Protein AF-A0A371PE58-F1 (afdb_monomer_lite)

Structure (mmCIF, N/CA/C/O backbone):
data_AF-A0A371PE58-F1
#
_entry.id   AF-A0A371PE58-F1
#
loop_
_atom_site.group_PDB
_atom_site.id
_atom_site.type_symbol
_atom_site.label_atom_id
_atom_site.label_alt_id
_atom_site.label_comp_id
_atom_site.label_asym_id
_atom_site.label_entity_id
_atom_site.label_seq_id
_atom_site.pdbx_PDB_ins_code
_atom_site.Cartn_x
_atom_site.Cartn_y
_atom_site.Cartn_z
_atom_site.occupancy
_atom_site.B_iso_or_equiv
_atom_site.auth_seq_id
_atom_site.auth_comp_id
_atom_site.auth_asym_id
_atom_site.auth_atom_id
_atom_site.pdbx_PDB_model_num
ATOM 1 N N . MET A 1 1 ? -13.969 3.756 1.014 1.00 40.00 1 MET A N 1
ATOM 2 C CA . MET A 1 1 ? -13.320 5.067 0.836 1.00 40.00 1 MET A CA 1
ATOM 3 C C . MET A 1 1 ? -12.354 4.983 -0.336 1.00 40.00 1 MET A C 1
ATOM 5 O O . MET A 1 1 ? -11.327 4.327 -0.205 1.00 40.00 1 MET A O 1
ATOM 9 N N . SER A 1 2 ? -12.727 5.533 -1.494 1.00 37.09 2 SER A N 1
ATOM 10 C CA . SER A 1 2 ? -11.803 5.693 -2.625 1.00 37.09 2 SER A CA 1
ATOM 11 C C . SER A 1 2 ? -11.100 7.024 -2.419 1.00 37.09 2 SER A C 1
ATOM 13 O O . SER A 1 2 ? -11.746 8.062 -2.489 1.00 37.09 2 SER A O 1
ATOM 15 N N . ILE A 1 3 ? -9.826 6.993 -2.042 1.00 51.66 3 ILE A N 1
ATOM 16 C CA . ILE A 1 3 ? -9.023 8.211 -1.957 1.00 51.66 3 ILE A CA 1
ATOM 17 C C . ILE A 1 3 ? -8.404 8.369 -3.339 1.00 51.66 3 ILE A C 1
ATOM 19 O O . ILE A 1 3 ? -7.649 7.488 -3.755 1.00 51.66 3 ILE A O 1
ATOM 23 N N . ASP A 1 4 ? -8.711 9.464 -4.036 1.00 52.88 4 ASP A N 1
ATOM 24 C CA . ASP A 1 4 ? -8.069 9.817 -5.307 1.00 52.88 4 ASP A CA 1
ATOM 25 C C . ASP A 1 4 ? -6.626 10.273 -5.033 1.00 52.88 4 ASP A C 1
ATOM 27 O O . ASP A 1 4 ? -6.238 11.450 -4.951 1.00 52.88 4 ASP A O 1
ATOM 31 N N . LEU A 1 5 ? -5.815 9.257 -4.776 1.00 60.16 5 LEU A N 1
ATOM 32 C CA . LEU A 1 5 ? -4.397 9.317 -4.517 1.00 60.16 5 LEU A CA 1
ATOM 33 C C . LEU A 1 5 ? -3.692 9.363 -5.861 1.00 60.16 5 LEU A C 1
ATOM 35 O O . LEU A 1 5 ? -3.350 8.342 -6.450 1.00 60.16 5 LEU A O 1
ATOM 39 N N . TYR A 1 6 ? -3.503 10.579 -6.361 1.00 60.16 6 TYR A N 1
ATOM 40 C CA . TYR A 1 6 ? -2.804 10.761 -7.615 1.00 60.16 6 TYR A CA 1
ATOM 41 C C . TYR A 1 6 ? -1.364 10.189 -7.548 1.00 60.16 6 TYR A C 1
ATOM 43 O O . TYR A 1 6 ? -0.625 10.502 -6.601 1.00 60.16 6 TYR A O 1
ATOM 51 N N . PRO A 1 7 ? -0.939 9.372 -8.533 1.00 62.09 7 PRO A N 1
ATOM 52 C CA . PRO A 1 7 ? 0.366 8.701 -8.544 1.00 62.09 7 PRO A CA 1
ATOM 53 C C . PRO A 1 7 ? 1.586 9.633 -8.444 1.00 62.09 7 PRO A C 1
ATOM 55 O O . PRO A 1 7 ? 2.645 9.218 -7.963 1.00 62.09 7 PRO A O 1
ATOM 58 N N . GLU A 1 8 ? 1.469 10.894 -8.867 1.00 65.12 8 GLU A N 1
ATOM 59 C CA . GLU A 1 8 ? 2.558 11.877 -8.811 1.00 65.12 8 GLU A CA 1
ATOM 60 C C . GLU A 1 8 ? 3.061 12.140 -7.383 1.00 65.12 8 GLU A C 1
ATOM 62 O O . GLU A 1 8 ? 4.268 12.238 -7.160 1.00 65.12 8 GLU A O 1
ATOM 67 N N . HIS A 1 9 ? 2.176 12.172 -6.380 1.00 74.19 9 HIS A N 1
ATOM 68 C CA . HIS A 1 9 ? 2.590 12.448 -5.001 1.00 74.19 9 HIS A CA 1
ATOM 69 C C . HIS A 1 9 ? 3.385 11.289 -4.389 1.00 74.19 9 HIS A C 1
ATOM 71 O O . HIS A 1 9 ? 4.360 11.507 -3.664 1.00 74.19 9 HIS A O 1
ATOM 77 N N . PHE A 1 10 ? 3.014 10.050 -4.721 1.00 82.25 10 PHE A N 1
ATOM 78 C CA . PHE A 1 10 ? 3.783 8.868 -4.331 1.00 82.25 10 PHE A CA 1
ATOM 79 C C . PHE A 1 10 ? 5.148 8.871 -4.990 1.00 82.25 10 PHE A C 1
ATOM 81 O O . PHE A 1 10 ? 6.140 8.533 -4.347 1.00 82.25 10 PHE A O 1
ATOM 88 N N . THR A 1 11 ? 5.204 9.274 -6.255 1.00 84.75 11 THR A N 1
ATOM 89 C CA . THR A 1 11 ? 6.440 9.260 -7.028 1.00 84.75 11 THR A CA 1
ATOM 90 C C . THR A 1 11 ? 7.485 10.204 -6.437 1.00 84.75 11 THR A C 1
ATOM 92 O O . THR A 1 11 ? 8.632 9.795 -6.252 1.00 84.75 11 THR A O 1
ATOM 95 N N . GLU A 1 12 ? 7.095 11.410 -6.021 1.00 86.94 12 GLU A N 1
ATOM 96 C CA . GLU A 1 12 ? 8.010 12.363 -5.377 1.00 86.94 12 GLU A CA 1
ATOM 97 C C . GLU A 1 12 ? 8.557 11.868 -4.032 1.00 86.94 12 GLU A C 1
ATOM 99 O O . GLU A 1 12 ? 9.737 12.060 -3.729 1.00 86.94 12 GLU A O 1
ATOM 104 N N . ILE A 1 13 ? 7.744 11.177 -3.225 1.00 90.12 13 ILE A N 1
ATOM 105 C CA . ILE A 1 13 ? 8.249 10.513 -2.015 1.00 90.12 13 ILE A CA 1
ATOM 106 C C . ILE A 1 13 ? 9.186 9.375 -2.398 1.00 90.12 13 ILE A C 1
ATOM 108 O O . ILE A 1 13 ? 10.297 9.300 -1.879 1.00 90.12 13 ILE A O 1
ATOM 112 N N . CYS A 1 14 ? 8.781 8.528 -3.343 1.00 91.31 14 CYS A N 1
ATOM 113 C CA . CYS A 1 14 ? 9.553 7.370 -3.768 1.00 91.31 14 CYS A CA 1
ATOM 114 C C . CYS A 1 14 ? 10.944 7.762 -4.288 1.00 91.31 14 CYS A C 1
ATOM 116 O O . CYS A 1 14 ? 11.916 7.082 -3.958 1.00 91.31 14 CYS A O 1
ATOM 118 N N . LYS A 1 15 ? 11.072 8.864 -5.037 1.00 91.12 15 LYS A N 1
ATOM 119 C CA . LYS A 1 15 ? 12.355 9.371 -5.559 1.00 91.12 15 LYS A CA 1
ATOM 120 C C . LYS A 1 15 ? 13.370 9.704 -4.463 1.00 91.12 15 LYS A C 1
ATOM 122 O O . LYS A 1 15 ? 14.566 9.488 -4.653 1.00 91.12 15 LYS A O 1
ATOM 127 N N . LYS A 1 16 ? 12.928 10.149 -3.280 1.00 92.25 16 LYS A N 1
ATOM 128 C CA . LYS A 1 16 ? 13.828 10.466 -2.149 1.00 92.25 16 LYS A CA 1
ATOM 129 C C . LYS A 1 16 ? 14.617 9.249 -1.653 1.00 92.25 16 LYS A C 1
ATOM 131 O O . LYS A 1 16 ? 15.657 9.408 -1.018 1.00 92.25 16 LYS A O 1
ATOM 136 N N . TYR A 1 17 ? 14.143 8.042 -1.963 1.00 91.94 17 TYR A N 1
ATOM 137 C CA . TYR A 1 17 ? 14.705 6.777 -1.492 1.00 91.94 17 TYR A CA 1
ATOM 138 C C . TYR A 1 17 ? 15.544 6.036 -2.542 1.00 91.94 17 TYR A C 1
ATOM 140 O O . TYR A 1 17 ? 15.954 4.898 -2.296 1.00 91.94 17 TYR A O 1
ATOM 148 N N . LEU A 1 18 ? 15.847 6.674 -3.683 1.00 88.31 18 LEU A N 1
ATOM 149 C CA . LEU A 1 18 ? 16.678 6.093 -4.740 1.00 88.31 18 LEU A CA 1
ATOM 150 C C . LEU A 1 18 ? 17.993 5.521 -4.200 1.00 88.31 18 LEU A C 1
ATOM 152 O O . LEU A 1 18 ? 18.714 6.126 -3.402 1.00 88.31 18 LEU A O 1
ATOM 156 N N . GLY A 1 19 ? 18.317 4.310 -4.646 1.00 83.44 19 GLY A N 1
ATOM 157 C CA . GLY A 1 19 ? 19.502 3.607 -4.190 1.00 83.44 19 GLY A CA 1
ATOM 158 C C . GLY A 1 19 ? 19.595 2.191 -4.736 1.00 83.44 19 GLY A C 1
ATOM 159 O O . GLY A 1 19 ? 18.714 1.689 -5.425 1.00 83.44 19 GLY A O 1
ATOM 160 N N . ARG A 1 20 ? 20.695 1.507 -4.418 1.00 82.94 20 ARG A N 1
ATOM 161 C CA . ARG A 1 20 ? 20.955 0.160 -4.939 1.00 82.94 20 ARG A CA 1
ATOM 162 C C . ARG A 1 20 ? 19.872 -0.838 -4.507 1.00 82.94 20 ARG A C 1
ATOM 164 O O . ARG A 1 20 ? 19.756 -1.124 -3.310 1.00 82.94 20 ARG A O 1
ATOM 171 N N . GLY A 1 21 ? 19.205 -1.440 -5.493 1.00 83.38 21 GLY A N 1
ATOM 172 C CA . GLY A 1 21 ? 18.130 -2.422 -5.296 1.00 83.38 21 GLY A CA 1
ATOM 173 C C . GLY A 1 21 ? 16.754 -1.793 -5.064 1.00 83.38 21 GLY A C 1
ATOM 174 O O . GLY A 1 21 ? 15.834 -2.493 -4.664 1.00 83.38 21 GLY A O 1
ATOM 175 N N . TYR A 1 22 ? 16.621 -0.486 -5.284 1.00 92.69 22 TYR A N 1
ATOM 176 C CA . TYR A 1 22 ? 15.365 0.244 -5.214 1.00 92.69 22 TYR A CA 1
ATOM 177 C C . TYR A 1 22 ? 15.197 1.065 -6.492 1.00 92.69 22 TYR A C 1
ATOM 179 O O . TYR A 1 22 ? 16.098 1.813 -6.875 1.00 92.69 22 TYR A O 1
ATOM 187 N N . PHE A 1 23 ? 14.057 0.911 -7.152 1.00 92.00 23 PHE A N 1
ATOM 188 C CA . PHE A 1 23 ? 13.791 1.474 -8.469 1.00 92.00 23 PHE A CA 1
ATOM 189 C C . PHE A 1 23 ? 12.479 2.252 -8.451 1.00 92.00 23 PHE A C 1
ATOM 191 O O . PHE A 1 23 ? 11.538 1.845 -7.776 1.00 92.00 23 PHE A O 1
ATOM 198 N N . VAL A 1 24 ? 12.406 3.346 -9.207 1.00 92.88 24 VAL A N 1
ATOM 199 C CA . VAL A 1 24 ? 11.207 4.189 -9.340 1.00 92.88 24 VAL A CA 1
ATOM 200 C C . VAL A 1 24 ? 10.892 4.323 -10.822 1.00 92.88 24 VAL A C 1
ATOM 202 O O . VAL A 1 24 ? 11.805 4.538 -11.618 1.00 92.88 24 VAL A O 1
ATOM 205 N N . ALA A 1 25 ? 9.624 4.173 -11.195 1.00 86.56 25 ALA A N 1
ATOM 206 C CA . ALA A 1 25 ? 9.191 4.072 -12.586 1.00 86.56 25 ALA A CA 1
ATOM 207 C C . ALA A 1 25 ? 9.524 5.310 -13.428 1.00 86.56 25 ALA A C 1
ATOM 209 O O . ALA A 1 25 ? 9.943 5.162 -14.573 1.00 86.56 25 ALA A O 1
ATOM 210 N N . GLU A 1 26 ? 9.402 6.510 -12.854 1.00 83.88 26 GLU A N 1
ATOM 211 C CA . GLU A 1 26 ? 9.762 7.757 -13.542 1.00 83.88 26 GLU A CA 1
ATOM 212 C C . GLU A 1 26 ? 11.267 7.916 -13.791 1.00 83.88 26 GLU A C 1
ATOM 214 O O . GLU A 1 26 ? 11.648 8.562 -14.762 1.00 83.88 26 GLU A O 1
ATOM 219 N N . GLU A 1 27 ? 12.117 7.328 -12.946 1.00 85.62 27 GLU A N 1
ATOM 220 C CA . GLU A 1 27 ? 13.568 7.361 -13.146 1.00 85.62 27 GLU A CA 1
ATOM 221 C C . GLU A 1 27 ? 13.985 6.251 -14.106 1.00 85.62 27 GLU A C 1
ATOM 223 O O . GLU A 1 27 ? 14.453 6.515 -15.211 1.00 85.62 27 GLU A O 1
ATOM 228 N N . HIS A 1 28 ? 13.803 5.002 -13.669 1.00 87.50 28 HIS A N 1
ATOM 229 C CA . HIS A 1 28 ? 13.966 3.782 -14.448 1.00 87.50 28 HIS A CA 1
ATOM 230 C C . HIS A 1 28 ? 13.713 2.559 -13.545 1.00 87.50 28 HIS A C 1
ATOM 232 O O . HIS A 1 28 ? 14.397 2.381 -12.532 1.00 87.50 28 HIS A O 1
ATOM 238 N N . ILE A 1 29 ? 12.811 1.658 -13.947 1.00 88.69 29 ILE A N 1
ATOM 239 C CA . ILE A 1 29 ? 12.779 0.275 -13.440 1.00 88.69 29 ILE A CA 1
ATOM 240 C C . ILE A 1 29 ? 13.270 -0.635 -14.572 1.00 88.69 29 ILE A C 1
ATOM 242 O O . ILE A 1 29 ? 12.687 -0.588 -15.658 1.00 88.69 29 ILE A O 1
ATOM 246 N N . PRO A 1 30 ? 14.307 -1.470 -14.359 1.00 88.69 30 PRO A N 1
ATOM 247 C CA . PRO A 1 30 ? 14.766 -2.391 -15.390 1.00 88.69 30 PRO A CA 1
ATOM 248 C C . PRO A 1 30 ? 13.618 -3.310 -15.863 1.00 88.69 30 PRO A C 1
ATOM 250 O O . PRO A 1 30 ? 12.950 -3.914 -15.014 1.00 88.69 30 PRO A O 1
ATOM 253 N N . PRO A 1 31 ? 13.369 -3.443 -17.182 1.00 87.00 31 PRO A N 1
ATOM 254 C CA . PRO A 1 31 ? 12.193 -4.152 -17.699 1.00 87.00 31 PRO A CA 1
ATOM 255 C C . PRO A 1 31 ? 12.094 -5.611 -17.247 1.00 87.00 31 PRO A C 1
ATOM 257 O O . PRO A 1 31 ? 11.010 -6.108 -16.959 1.00 87.00 31 PRO A O 1
ATOM 260 N N . ASP A 1 32 ? 13.230 -6.295 -17.128 1.00 84.75 32 ASP A N 1
ATOM 261 C CA . ASP A 1 32 ? 13.308 -7.680 -16.668 1.00 84.75 32 ASP A CA 1
ATOM 262 C C . ASP A 1 32 ? 12.959 -7.831 -15.179 1.00 84.75 32 ASP A C 1
ATOM 264 O O . ASP A 1 32 ? 12.416 -8.855 -14.764 1.00 84.75 32 ASP A O 1
ATOM 268 N N . ARG A 1 33 ? 13.243 -6.812 -14.360 1.00 89.56 33 ARG A N 1
ATOM 269 C CA . ARG A 1 33 ? 12.846 -6.760 -12.944 1.00 89.56 33 ARG A CA 1
ATOM 270 C C . ARG A 1 33 ? 11.363 -6.488 -12.798 1.00 89.56 33 ARG A C 1
ATOM 272 O O . ARG A 1 33 ? 10.713 -7.155 -11.999 1.00 89.56 33 ARG A O 1
ATOM 279 N N . LEU A 1 34 ? 10.849 -5.550 -13.585 1.00 91.06 34 LEU A N 1
ATOM 280 C CA . LEU A 1 34 ? 9.433 -5.219 -13.596 1.00 91.06 34 LEU A CA 1
ATOM 281 C C . LEU A 1 34 ? 8.587 -6.411 -14.066 1.00 91.06 34 LEU A C 1
ATOM 283 O O . LEU A 1 34 ? 7.615 -6.762 -13.404 1.00 91.06 34 LEU A O 1
ATOM 287 N N . GLU A 1 35 ? 8.988 -7.089 -15.146 1.00 89.31 35 GLU A N 1
ATOM 288 C CA . GLU A 1 35 ? 8.288 -8.288 -15.624 1.00 89.31 35 GLU A CA 1
ATOM 289 C C . GLU A 1 35 ? 8.359 -9.423 -14.598 1.00 89.31 35 GLU A C 1
ATOM 291 O O . GLU A 1 35 ? 7.345 -10.054 -14.311 1.00 89.31 35 GLU A O 1
ATOM 296 N N . ASN A 1 36 ? 9.521 -9.651 -13.973 1.00 91.00 36 ASN A N 1
ATOM 297 C CA . ASN A 1 36 ? 9.612 -10.629 -12.890 1.00 91.00 36 ASN A CA 1
ATOM 298 C C . ASN A 1 36 ? 8.678 -10.275 -11.728 1.00 91.00 36 ASN A C 1
ATOM 300 O O . ASN A 1 36 ? 8.035 -11.181 -11.210 1.00 91.00 36 ASN A O 1
ATOM 304 N N . ALA A 1 37 ? 8.554 -8.998 -11.359 1.00 91.19 37 ALA A N 1
ATOM 305 C CA . ALA A 1 37 ? 7.621 -8.572 -10.323 1.00 91.19 37 ALA A CA 1
ATOM 306 C C . ALA A 1 37 ? 6.165 -8.880 -10.712 1.00 91.19 37 ALA A C 1
ATOM 308 O O . ALA A 1 37 ? 5.472 -9.530 -9.936 1.00 91.19 37 ALA A O 1
ATOM 309 N N . TYR A 1 38 ? 5.716 -8.532 -11.924 1.00 90.50 38 TYR A N 1
ATOM 310 C CA . TYR A 1 38 ? 4.362 -8.878 -12.394 1.00 90.50 38 TYR A CA 1
ATOM 311 C C . TYR A 1 38 ? 4.103 -10.389 -12.464 1.00 90.50 38 TYR A C 1
ATOM 313 O O . TYR A 1 38 ? 2.973 -10.832 -12.286 1.00 90.50 38 TYR A O 1
ATOM 321 N N . VAL A 1 39 ? 5.130 -11.192 -12.748 1.00 88.69 39 VAL A N 1
ATOM 322 C CA . VAL A 1 39 ? 5.001 -12.654 -12.826 1.00 88.69 39 VAL A CA 1
ATOM 323 C C . VAL A 1 39 ? 4.994 -13.299 -11.443 1.00 88.69 39 VAL A C 1
ATOM 325 O O . VAL A 1 39 ? 4.338 -14.324 -11.248 1.00 88.69 39 VAL A O 1
ATOM 328 N N . THR A 1 40 ? 5.768 -12.772 -10.492 1.00 89.44 40 THR A N 1
ATOM 329 C CA . THR A 1 40 ? 5.985 -13.448 -9.210 1.00 89.44 40 THR A CA 1
ATOM 330 C C . THR A 1 40 ? 5.209 -12.858 -8.047 1.00 89.44 40 THR A C 1
ATOM 332 O O . THR A 1 40 ? 5.043 -13.579 -7.064 1.00 89.44 40 THR A O 1
ATOM 335 N N . PHE A 1 41 ? 4.765 -11.608 -8.122 1.00 91.06 41 PHE A N 1
ATOM 336 C CA . PHE A 1 41 ? 3.963 -10.935 -7.104 1.00 91.06 41 PHE A CA 1
ATOM 337 C C . PHE A 1 41 ? 2.489 -11.045 -7.514 1.00 91.06 41 PHE A C 1
ATOM 339 O O . PHE A 1 41 ? 2.202 -11.185 -8.705 1.00 91.06 41 PHE A O 1
ATOM 346 N N . PRO A 1 42 ? 1.528 -10.919 -6.584 1.00 89.06 42 PRO A N 1
ATOM 347 C CA . PRO A 1 42 ? 0.112 -10.973 -6.924 1.00 89.06 42 PRO A CA 1
ATOM 348 C C . PRO A 1 42 ? -0.381 -9.627 -7.493 1.00 89.06 42 PRO A C 1
ATOM 350 O O . PRO A 1 42 ? -1.458 -9.176 -7.123 1.00 89.06 42 PRO A O 1
ATOM 353 N N . ILE A 1 43 ? 0.420 -8.965 -8.342 1.00 88.69 43 ILE 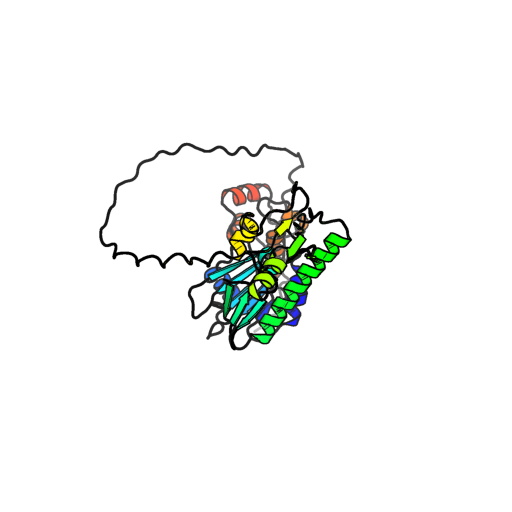A N 1
ATOM 354 C CA . ILE A 1 43 ? 0.126 -7.650 -8.932 1.00 88.69 43 ILE A CA 1
ATOM 355 C C . ILE A 1 43 ? -0.724 -7.858 -10.196 1.00 88.69 43 ILE A C 1
ATOM 357 O O . ILE A 1 43 ? -0.246 -8.482 -11.149 1.00 88.69 43 ILE A O 1
ATOM 361 N N . PRO A 1 44 ? -1.960 -7.338 -10.249 1.00 87.06 44 PRO A N 1
ATOM 362 C CA . PRO A 1 44 ? -2.755 -7.330 -11.472 1.00 87.06 44 PRO A CA 1
ATOM 363 C C . PRO A 1 44 ? -2.052 -6.562 -12.608 1.00 87.06 44 PRO A C 1
ATOM 365 O O . PRO A 1 44 ? -1.330 -5.599 -12.372 1.00 87.06 44 PRO A O 1
ATOM 368 N N . ARG A 1 45 ? -2.238 -6.971 -13.869 1.00 80.56 45 ARG A N 1
ATOM 369 C CA . ARG A 1 45 ? -1.523 -6.369 -15.023 1.00 80.56 45 ARG A CA 1
ATOM 370 C C . ARG A 1 45 ? -1.936 -4.914 -15.314 1.00 80.56 45 ARG A C 1
ATOM 372 O O . ARG A 1 45 ? -1.197 -4.189 -15.987 1.00 80.56 45 ARG A O 1
ATOM 379 N N . ASP A 1 46 ? -3.102 -4.517 -14.819 1.00 79.31 46 ASP A N 1
ATOM 380 C CA . ASP A 1 46 ? -3.693 -3.181 -14.868 1.00 79.31 46 ASP A CA 1
ATOM 381 C C . ASP A 1 46 ? -3.214 -2.253 -13.738 1.00 79.31 46 ASP A C 1
ATOM 383 O O . ASP A 1 46 ? -3.435 -1.049 -13.821 1.00 79.31 46 ASP A O 1
ATOM 387 N N . VAL A 1 47 ? -2.511 -2.783 -12.733 1.00 83.88 47 VAL A N 1
ATOM 388 C CA . VAL A 1 47 ? -1.960 -2.014 -11.608 1.00 83.88 47 VAL A CA 1
ATOM 389 C C . VAL A 1 47 ? -0.595 -1.440 -11.967 1.00 83.88 47 VAL A C 1
ATOM 391 O O . VAL A 1 47 ? 0.293 -2.160 -12.428 1.00 83.88 47 VAL A O 1
ATOM 394 N N . TYR A 1 48 ? -0.403 -0.139 -11.743 1.00 84.94 48 TYR A N 1
ATOM 395 C CA . TYR A 1 48 ? 0.849 0.539 -12.066 1.00 84.94 48 TYR A CA 1
ATOM 396 C C . TYR A 1 48 ? 1.853 0.449 -10.917 1.00 84.94 48 TYR A C 1
ATOM 398 O O . TYR A 1 48 ? 1.600 0.919 -9.811 1.00 84.94 48 TYR A O 1
ATOM 406 N N . VAL A 1 49 ? 3.038 -0.099 -11.191 1.00 92.69 49 VAL A N 1
ATOM 407 C CA . VAL A 1 49 ? 4.150 -0.122 -10.231 1.00 92.69 49 VAL A CA 1
ATOM 408 C C . VAL A 1 49 ? 4.884 1.217 -10.255 1.00 92.69 49 VAL A C 1
ATOM 410 O O . VAL A 1 49 ? 5.595 1.525 -11.206 1.00 92.69 49 VAL A O 1
ATOM 413 N N . ILE A 1 50 ? 4.747 1.986 -9.176 1.00 93.00 50 ILE A N 1
ATOM 414 C CA . ILE A 1 50 ? 5.406 3.281 -8.962 1.00 93.00 50 ILE A CA 1
ATOM 415 C C . ILE A 1 50 ? 6.864 3.071 -8.551 1.00 93.00 50 ILE A C 1
ATOM 417 O O . ILE A 1 50 ? 7.767 3.728 -9.071 1.00 93.00 50 ILE A O 1
ATOM 421 N N . ALA A 1 51 ? 7.104 2.141 -7.625 1.00 94.94 51 ALA A N 1
ATOM 422 C CA . ALA A 1 51 ? 8.442 1.804 -7.161 1.00 94.94 51 ALA A CA 1
ATOM 423 C C . ALA A 1 51 ? 8.571 0.317 -6.816 1.00 94.94 51 ALA A C 1
ATOM 425 O O . ALA A 1 51 ? 7.610 -0.332 -6.405 1.00 94.94 51 ALA A O 1
ATOM 426 N N . LEU A 1 52 ? 9.779 -0.220 -6.972 1.00 95.38 52 LEU A N 1
ATOM 427 C CA . LEU A 1 52 ? 10.106 -1.620 -6.726 1.00 95.38 52 LEU A CA 1
ATOM 428 C C . LEU A 1 52 ? 11.345 -1.725 -5.836 1.00 95.38 52 LEU A C 1
ATOM 430 O O . LEU A 1 52 ? 12.427 -1.257 -6.191 1.00 95.38 52 LEU A O 1
ATOM 434 N N . ILE A 1 53 ? 11.191 -2.398 -4.700 1.00 94.31 53 ILE A N 1
ATOM 435 C CA . ILE A 1 53 ? 12.280 -2.796 -3.812 1.00 94.31 53 ILE A CA 1
ATOM 436 C C . ILE A 1 53 ? 12.635 -4.246 -4.132 1.00 94.31 53 ILE A C 1
ATOM 438 O O . ILE A 1 53 ? 11.879 -5.155 -3.795 1.00 94.31 53 ILE A O 1
ATOM 442 N N . ASP A 1 54 ? 13.781 -4.475 -4.766 1.00 91.50 54 ASP A N 1
ATOM 443 C CA . ASP A 1 54 ? 14.268 -5.818 -5.072 1.00 91.50 54 ASP A CA 1
ATOM 444 C C . ASP A 1 54 ? 15.043 -6.386 -3.878 1.00 91.50 54 ASP A C 1
ATOM 446 O O . ASP A 1 54 ? 16.119 -5.901 -3.516 1.00 91.50 54 ASP A O 1
ATOM 450 N N . THR A 1 55 ? 14.495 -7.436 -3.267 1.00 88.81 55 THR A N 1
ATOM 451 C CA . THR A 1 55 ? 15.107 -8.143 -2.132 1.00 88.81 55 THR A CA 1
ATOM 452 C C . THR A 1 55 ? 15.640 -9.518 -2.517 1.00 88.81 55 THR A C 1
ATOM 454 O O . THR A 1 55 ? 16.076 -10.287 -1.659 1.00 88.81 55 THR A O 1
ATOM 457 N N . SER A 1 56 ? 15.609 -9.861 -3.805 1.00 85.75 56 SER A N 1
ATOM 458 C CA . SER A 1 56 ? 16.094 -11.152 -4.277 1.00 85.75 56 SER A CA 1
ATOM 459 C C . SER A 1 56 ? 17.610 -11.277 -4.124 1.00 85.75 56 SER A C 1
ATOM 461 O O . SER A 1 56 ? 18.370 -10.337 -4.352 1.00 85.75 56 SER A O 1
ATOM 463 N N . PHE A 1 57 ? 18.071 -12.482 -3.775 1.00 77.75 57 PHE A N 1
ATOM 464 C CA . PHE A 1 57 ? 19.491 -12.764 -3.527 1.00 77.75 57 PHE A CA 1
ATOM 465 C C . PHE A 1 57 ? 20.411 -12.379 -4.695 1.00 77.75 57 PHE A C 1
ATOM 467 O O . PHE A 1 57 ? 21.531 -11.928 -4.472 1.00 77.75 57 PHE A O 1
ATOM 474 N N . PHE A 1 58 ? 19.934 -12.540 -5.932 1.00 78.44 58 PHE A N 1
ATOM 475 C CA . PHE A 1 58 ? 20.677 -12.200 -7.149 1.00 78.44 58 PHE A CA 1
ATOM 476 C C . PHE A 1 58 ? 20.263 -10.858 -7.759 1.00 78.44 58 PHE A C 1
ATOM 478 O O . PHE A 1 58 ? 20.728 -10.522 -8.846 1.00 78.44 58 PHE A O 1
ATOM 485 N N . GLY A 1 59 ? 19.377 -10.109 -7.094 1.00 80.81 59 GLY A N 1
ATOM 486 C CA . GLY A 1 59 ? 18.820 -8.869 -7.620 1.00 80.81 59 GLY A CA 1
ATOM 487 C C . GLY A 1 59 ? 18.152 -9.089 -8.971 1.00 80.81 59 GLY A C 1
ATOM 488 O O . GLY A 1 59 ? 18.519 -8.399 -9.915 1.00 80.81 59 GLY A O 1
ATOM 489 N N . ASN A 1 60 ? 17.293 -10.114 -9.076 1.00 83.75 60 ASN A N 1
ATOM 490 C CA . ASN A 1 60 ? 16.495 -10.486 -10.240 1.00 83.75 60 ASN A CA 1
ATOM 491 C C . ASN A 1 60 ? 15.029 -10.011 -10.196 1.00 83.75 60 ASN A C 1
ATOM 493 O O . ASN A 1 60 ? 14.301 -10.236 -11.159 1.00 83.75 60 ASN A O 1
ATOM 497 N N . GLY A 1 61 ? 14.591 -9.351 -9.124 1.00 84.38 61 GLY A N 1
ATOM 498 C CA . GLY A 1 61 ? 13.235 -8.817 -8.977 1.00 84.38 61 GLY A CA 1
ATOM 499 C C . GLY A 1 61 ? 12.155 -9.843 -8.625 1.00 84.38 61 GLY A C 1
ATOM 500 O O . GLY A 1 61 ? 10.985 -9.492 -8.601 1.00 84.38 61 GLY A O 1
ATOM 501 N N . LYS A 1 62 ? 12.497 -11.110 -8.343 1.00 87.94 62 LYS A N 1
ATOM 502 C CA . LYS A 1 62 ? 11.490 -12.161 -8.068 1.00 87.94 62 LYS A CA 1
ATOM 503 C C . LYS A 1 62 ? 10.925 -12.152 -6.645 1.00 87.94 62 LYS A C 1
ATOM 505 O O . LYS A 1 62 ? 9.943 -12.847 -6.380 1.00 87.94 62 LYS A O 1
ATOM 510 N N . SER A 1 63 ? 11.548 -11.412 -5.734 1.00 89.38 63 SER A N 1
ATOM 511 C CA . SER A 1 63 ? 11.096 -11.210 -4.355 1.00 89.38 63 SER A CA 1
ATOM 512 C C . SER A 1 63 ? 11.379 -9.777 -3.943 1.00 89.38 63 SER A C 1
ATOM 514 O O . SER A 1 63 ? 12.397 -9.215 -4.354 1.00 89.38 63 SER A O 1
ATOM 516 N N . GLY A 1 64 ? 10.497 -9.201 -3.137 1.00 92.25 64 GLY A N 1
ATOM 517 C CA . GLY A 1 64 ? 10.564 -7.788 -2.816 1.00 92.25 64 GLY A CA 1
ATOM 518 C C . GLY A 1 64 ? 9.220 -7.186 -2.462 1.00 92.25 64 GLY A C 1
ATOM 519 O O . GLY A 1 64 ? 8.270 -7.899 -2.141 1.00 92.25 64 GLY A O 1
ATOM 520 N N . LEU A 1 65 ? 9.173 -5.862 -2.552 1.00 94.81 65 LEU A N 1
ATOM 521 C CA . LEU A 1 65 ? 8.005 -5.028 -2.292 1.00 94.81 65 LEU A CA 1
ATOM 522 C C . LEU A 1 65 ? 7.786 -4.101 -3.490 1.00 94.81 65 LEU A C 1
ATOM 524 O O . LEU A 1 65 ? 8.716 -3.425 -3.922 1.00 94.81 65 LEU A O 1
ATOM 528 N N . ALA A 1 66 ? 6.569 -4.063 -4.008 1.00 95.56 66 ALA A N 1
ATOM 529 C CA . ALA A 1 66 ? 6.121 -3.152 -5.044 1.00 95.56 66 ALA A CA 1
ATOM 530 C C . ALA A 1 66 ? 5.144 -2.141 -4.435 1.00 95.56 66 ALA A C 1
ATOM 532 O O . ALA A 1 66 ? 4.171 -2.515 -3.779 1.00 95.56 66 ALA A O 1
ATOM 533 N N . ILE A 1 67 ? 5.428 -0.864 -4.662 1.00 94.94 67 ILE A N 1
ATOM 534 C CA . ILE A 1 67 ? 4.553 0.264 -4.351 1.00 94.94 67 ILE A CA 1
ATOM 535 C C . ILE A 1 67 ? 3.796 0.589 -5.629 1.00 94.94 67 ILE A C 1
ATOM 537 O O . ILE A 1 67 ? 4.419 0.786 -6.675 1.00 94.94 67 ILE A O 1
ATOM 541 N N . THR A 1 68 ? 2.470 0.620 -5.554 1.00 92.38 68 THR A N 1
ATOM 542 C CA . THR A 1 68 ? 1.603 0.747 -6.729 1.00 92.38 68 THR A CA 1
ATOM 543 C C . THR A 1 68 ? 0.574 1.857 -6.563 1.00 92.38 68 THR A C 1
ATOM 545 O O . THR A 1 68 ? 0.471 2.464 -5.504 1.00 92.38 68 THR A O 1
ATOM 548 N N . ASP A 1 69 ? -0.197 2.140 -7.601 1.00 85.69 69 ASP A N 1
ATOM 549 C CA . ASP A 1 69 ? -1.302 3.097 -7.538 1.00 85.69 69 ASP A CA 1
ATOM 550 C C . ASP A 1 69 ? -2.435 2.676 -6.584 1.00 85.69 69 ASP A C 1
ATOM 552 O O . ASP A 1 69 ? -3.052 3.545 -5.974 1.00 85.69 69 ASP A O 1
ATOM 556 N N . ASN A 1 70 ? -2.669 1.377 -6.363 1.00 85.62 70 ASN A N 1
ATOM 557 C CA . ASN A 1 70 ? -3.778 0.904 -5.518 1.00 85.62 70 ASN A CA 1
ATOM 558 C C . ASN A 1 70 ? -3.376 0.259 -4.177 1.00 85.62 70 ASN A C 1
ATOM 560 O O . ASN A 1 70 ? -4.243 -0.017 -3.338 1.00 85.62 70 ASN A O 1
ATOM 564 N N . GLY A 1 71 ? -2.082 0.062 -3.934 1.00 89.94 71 GLY A N 1
ATOM 565 C CA . GLY A 1 71 ? -1.600 -0.480 -2.671 1.00 89.94 71 GLY A CA 1
ATOM 566 C C . GLY A 1 71 ? -0.149 -0.937 -2.696 1.00 89.94 71 GLY A C 1
ATOM 567 O O . GLY A 1 71 ? 0.660 -0.545 -3.543 1.00 89.94 71 GLY A O 1
ATOM 568 N N . LEU A 1 72 ? 0.175 -1.813 -1.751 1.00 93.50 72 LEU A N 1
ATOM 569 C CA . LEU A 1 72 ? 1.460 -2.494 -1.675 1.00 93.50 72 LEU A CA 1
ATOM 570 C C . LEU A 1 72 ? 1.282 -3.967 -2.017 1.00 93.50 72 LEU A C 1
ATOM 572 O O . LEU A 1 72 ? 0.398 -4.627 -1.474 1.00 93.50 72 LEU A O 1
ATOM 576 N N . TYR A 1 73 ? 2.178 -4.495 -2.844 1.00 94.38 73 TYR A N 1
ATOM 577 C CA . TYR A 1 73 ? 2.253 -5.918 -3.170 1.00 94.38 73 TYR A CA 1
ATOM 578 C C . TYR A 1 73 ? 3.632 -6.438 -2.828 1.00 94.38 73 TYR A C 1
ATOM 580 O O . TYR A 1 73 ? 4.631 -5.773 -3.093 1.00 94.38 73 TYR A O 1
ATOM 588 N N . TRP A 1 74 ? 3.729 -7.641 -2.283 1.00 94.50 74 TRP A N 1
ATOM 589 C CA . TRP A 1 74 ? 5.032 -8.211 -1.970 1.00 94.50 74 TRP A CA 1
ATOM 590 C C . TRP A 1 74 ? 5.081 -9.712 -2.163 1.00 94.50 74 TRP A C 1
ATOM 592 O O . TRP A 1 74 ? 4.071 -10.417 -2.221 1.00 94.50 74 TRP A O 1
ATOM 602 N N . ARG A 1 75 ? 6.320 -10.185 -2.237 1.00 92.00 75 ARG A N 1
ATOM 603 C CA . ARG A 1 75 ? 6.668 -11.595 -2.209 1.00 92.00 75 ARG A CA 1
ATOM 604 C C . ARG A 1 75 ? 7.937 -11.792 -1.405 1.00 92.00 75 ARG A C 1
ATOM 606 O O . ARG A 1 75 ? 8.996 -11.276 -1.768 1.00 92.00 75 ARG A O 1
ATOM 613 N N . ASN A 1 76 ? 7.852 -12.619 -0.373 1.00 87.94 76 ASN A N 1
ATOM 614 C CA . ASN A 1 76 ? 9.007 -12.980 0.438 1.00 87.94 76 ASN A CA 1
ATOM 615 C C . ASN A 1 76 ? 9.836 -14.079 -0.255 1.00 87.94 76 ASN A C 1
ATOM 617 O O . ASN A 1 76 ? 9.309 -14.943 -0.951 1.00 87.94 76 ASN A O 1
ATOM 621 N N . SER A 1 77 ? 11.166 -14.058 -0.104 1.00 80.31 77 SER A N 1
ATOM 622 C CA . SER A 1 77 ? 12.028 -15.098 -0.702 1.00 80.31 77 SER A CA 1
ATOM 623 C C . SER A 1 77 ? 11.965 -16.421 0.071 1.00 80.31 77 SER A C 1
ATOM 625 O O . SER A 1 77 ? 12.121 -17.486 -0.518 1.00 80.31 77 SER A O 1
ATOM 627 N N . LEU A 1 78 ? 11.772 -16.344 1.394 1.00 67.50 78 LEU A N 1
ATOM 628 C CA . LEU A 1 78 ? 11.815 -17.484 2.323 1.00 67.50 78 LEU A CA 1
ATOM 629 C C . LEU A 1 78 ? 10.428 -18.050 2.658 1.00 67.50 78 LEU A C 1
ATOM 631 O O . LEU A 1 78 ? 10.326 -19.128 3.235 1.00 67.50 78 LEU A O 1
ATOM 635 N N . GLN A 1 79 ? 9.369 -17.337 2.286 1.00 66.88 79 GLN A N 1
ATOM 636 C CA . GLN A 1 79 ? 7.976 -17.730 2.480 1.00 66.88 79 GLN A CA 1
ATOM 637 C C . GLN A 1 79 ? 7.275 -17.649 1.127 1.00 66.88 79 GLN A C 1
ATOM 639 O O . GLN A 1 79 ? 7.590 -16.776 0.323 1.00 66.88 79 GLN A O 1
ATOM 644 N N . ARG A 1 80 ? 6.335 -18.557 0.845 1.00 57.94 80 ARG A N 1
ATOM 645 C CA . ARG A 1 80 ? 5.535 -18.475 -0.393 1.00 57.94 80 ARG A CA 1
ATOM 646 C C . ARG A 1 80 ? 4.405 -17.452 -0.300 1.00 57.94 80 ARG A C 1
ATOM 648 O O . ARG A 1 80 ? 3.694 -17.273 -1.288 1.00 57.94 80 ARG A O 1
ATOM 655 N N . ASP A 1 81 ? 4.281 -16.799 0.848 1.00 65.62 81 ASP A N 1
ATOM 656 C CA . ASP A 1 81 ? 3.249 -15.820 1.125 1.00 65.62 81 ASP A CA 1
ATOM 657 C C . ASP A 1 81 ? 3.475 -14.603 0.226 1.00 65.62 81 ASP A C 1
ATOM 659 O O . ASP A 1 81 ? 4.474 -13.879 0.293 1.00 65.62 81 ASP A O 1
ATOM 663 N N . GLN A 1 82 ? 2.553 -14.487 -0.716 1.00 70.06 82 GLN A N 1
ATOM 664 C CA . GLN A 1 82 ? 2.349 -13.358 -1.594 1.00 70.06 82 GLN A CA 1
ATOM 665 C C . GLN A 1 82 ? 1.138 -12.633 -1.048 1.00 70.06 82 GLN A C 1
ATOM 667 O O . GLN A 1 82 ? 0.115 -13.268 -0.789 1.00 70.06 82 GLN A O 1
ATOM 672 N N . ALA A 1 83 ? 1.249 -11.330 -0.863 1.00 82.12 83 ALA A N 1
ATOM 673 C CA . ALA A 1 83 ? 0.166 -10.582 -0.263 1.00 82.12 83 ALA A CA 1
ATOM 674 C C . ALA A 1 83 ? 0.080 -9.172 -0.834 1.00 82.12 83 ALA A C 1
ATOM 676 O O . ALA A 1 83 ? 0.986 -8.676 -1.512 1.00 82.12 83 ALA A O 1
ATOM 677 N N . HIS A 1 84 ? -1.090 -8.596 -0.607 1.00 90.56 84 HIS A N 1
ATOM 678 C CA . HIS A 1 84 ? -1.498 -7.288 -1.063 1.00 90.56 84 HIS A CA 1
ATOM 679 C C . HIS A 1 84 ? -2.196 -6.586 0.096 1.00 90.56 84 HIS A C 1
ATOM 681 O O . HIS A 1 84 ? -3.030 -7.186 0.775 1.00 90.56 84 HIS A O 1
ATOM 687 N N . ILE A 1 85 ? -1.885 -5.310 0.291 1.00 84.56 85 ILE A N 1
ATOM 688 C CA . ILE A 1 85 ? -2.636 -4.430 1.179 1.00 84.56 85 ILE A CA 1
ATOM 689 C C . ILE A 1 85 ? -2.990 -3.163 0.409 1.00 84.56 85 ILE A C 1
ATOM 691 O O . ILE A 1 85 ? -2.115 -2.472 -0.113 1.00 84.56 85 ILE A O 1
ATOM 695 N N . SER A 1 86 ? -4.288 -2.873 0.330 1.00 86.06 86 SER A N 1
ATOM 696 C CA . SER A 1 86 ? -4.773 -1.643 -0.291 1.00 86.06 86 SER A CA 1
ATOM 697 C C . SER A 1 86 ? -4.377 -0.426 0.540 1.00 86.06 86 SER A C 1
ATOM 699 O O . SER A 1 86 ? -4.195 -0.534 1.755 1.00 86.06 86 SER A O 1
ATOM 701 N N . TRP A 1 87 ? -4.315 0.753 -0.083 1.00 85.12 87 TRP A N 1
ATOM 702 C CA . TRP A 1 87 ? -3.958 1.985 0.631 1.00 85.12 87 TRP A CA 1
ATOM 703 C C . TRP A 1 87 ? -4.847 2.283 1.844 1.00 85.12 87 TRP A C 1
ATOM 705 O O . TRP A 1 87 ? -4.328 2.666 2.889 1.00 85.12 87 TRP A O 1
ATOM 715 N N . GLY A 1 88 ? -6.155 2.020 1.754 1.00 78.44 88 GLY A N 1
ATOM 716 C CA . GLY A 1 88 ? -7.075 2.198 2.883 1.00 78.44 88 GLY A CA 1
ATOM 717 C C . GLY A 1 88 ? -6.751 1.285 4.071 1.00 78.44 88 GLY A C 1
ATOM 718 O O . GLY A 1 88 ? -6.641 1.749 5.204 1.00 78.44 88 GLY A O 1
ATOM 719 N N . ASN A 1 89 ? -6.513 -0.008 3.826 1.00 77.31 89 ASN A N 1
ATOM 720 C CA . ASN A 1 89 ? -6.097 -0.921 4.895 1.00 77.31 89 ASN A CA 1
ATOM 721 C C . ASN A 1 89 ? -4.701 -0.574 5.420 1.00 77.31 89 ASN A C 1
ATOM 723 O O . ASN A 1 89 ? -4.453 -0.668 6.619 1.00 77.31 89 ASN A O 1
ATOM 727 N N . PHE A 1 90 ? -3.793 -0.139 4.551 1.00 87.38 90 PHE A N 1
ATOM 728 C CA . PHE A 1 90 ? -2.454 0.286 4.938 1.00 87.38 90 PHE A CA 1
ATOM 729 C C . PHE A 1 90 ? -2.479 1.474 5.909 1.00 87.38 90 PHE A C 1
ATOM 731 O O . PHE A 1 90 ? -1.731 1.476 6.882 1.00 87.38 90 PHE A O 1
ATOM 738 N N . THR A 1 91 ? -3.366 2.452 5.711 1.00 84.88 91 THR A N 1
ATOM 739 C CA . THR A 1 91 ? -3.515 3.587 6.638 1.00 84.88 91 THR A CA 1
ATOM 740 C C . THR A 1 91 ? -4.145 3.222 7.978 1.00 84.88 91 THR A C 1
ATOM 742 O O . THR A 1 91 ? -3.803 3.835 8.983 1.00 84.88 91 THR A O 1
ATOM 745 N N . LEU A 1 92 ? -5.026 2.218 8.014 1.00 79.94 92 LEU A N 1
ATOM 746 C CA . LEU A 1 92 ? -5.673 1.766 9.253 1.00 79.94 92 LEU A CA 1
ATOM 747 C C . LEU A 1 92 ? -4.746 0.919 10.134 1.00 79.94 92 LEU A C 1
ATOM 749 O O . LEU A 1 92 ? -4.978 0.774 11.332 1.00 79.94 92 LEU A O 1
ATOM 753 N N . ASN A 1 93 ? -3.702 0.335 9.548 1.00 81.62 93 ASN A N 1
ATOM 754 C CA . ASN A 1 93 ? -2.815 -0.586 10.240 1.00 81.62 93 ASN A CA 1
ATOM 755 C C . ASN A 1 93 ? -1.513 0.093 10.675 1.00 81.62 93 ASN A C 1
ATOM 757 O O . ASN A 1 93 ? -0.834 0.772 9.904 1.00 81.62 93 ASN A O 1
ATOM 761 N N . LYS A 1 94 ? -1.105 -0.159 11.923 1.00 88.56 94 LYS A N 1
ATOM 762 C CA . LYS A 1 94 ? 0.183 0.311 12.436 1.00 88.56 94 LYS A CA 1
ATOM 763 C C . LYS A 1 94 ? 1.332 -0.448 11.771 1.00 88.56 94 LYS A C 1
ATOM 765 O O . LYS A 1 94 ? 1.335 -1.679 11.739 1.00 88.56 94 LYS A O 1
ATOM 770 N N . ILE A 1 95 ? 2.331 0.297 11.306 1.00 91.69 95 ILE A N 1
ATOM 771 C CA . ILE A 1 95 ? 3.577 -0.251 10.766 1.00 91.69 95 ILE A CA 1
ATOM 772 C C . ILE A 1 95 ? 4.586 -0.388 11.910 1.00 91.69 95 ILE A C 1
ATOM 774 O O . ILE A 1 95 ? 4.783 0.534 12.704 1.00 91.69 95 ILE A O 1
ATOM 778 N N . SER A 1 96 ? 5.243 -1.538 12.003 1.00 88.12 96 SER A N 1
ATOM 779 C CA . SER A 1 96 ? 6.314 -1.801 12.965 1.00 88.12 96 SER A CA 1
ATOM 780 C C . SER A 1 96 ? 7.448 -2.600 12.322 1.00 88.12 96 SER A C 1
ATOM 782 O O . SER A 1 96 ? 7.282 -3.199 11.261 1.00 88.12 96 SER A O 1
ATOM 784 N N . GLN A 1 97 ? 8.625 -2.580 12.942 1.00 87.12 97 GLN A N 1
ATOM 785 C CA . GLN A 1 97 ? 9.746 -3.434 12.554 1.00 87.12 97 GLN A CA 1
ATOM 786 C C . GLN A 1 97 ? 9.879 -4.571 13.562 1.00 87.12 97 GLN A C 1
ATOM 788 O O . GLN A 1 97 ? 9.768 -4.347 14.767 1.00 87.12 97 GLN A O 1
ATOM 793 N N . THR A 1 98 ? 10.162 -5.777 13.076 1.00 79.81 98 THR A N 1
ATOM 794 C CA . THR A 1 98 ? 10.509 -6.919 13.923 1.00 79.81 98 THR A CA 1
ATOM 795 C C . THR A 1 98 ? 11.832 -7.535 13.476 1.00 79.81 98 THR A C 1
ATOM 797 O O . THR A 1 98 ? 12.048 -7.855 12.302 1.00 79.81 98 THR A O 1
ATOM 800 N N . GLY A 1 99 ? 12.759 -7.675 14.425 1.00 76.06 99 GLY A N 1
ATOM 801 C CA . GLY A 1 99 ? 14.125 -8.111 14.145 1.00 76.06 99 GLY A CA 1
ATOM 802 C C . GLY A 1 99 ? 14.864 -7.181 13.174 1.00 76.06 99 GLY A C 1
ATOM 803 O O . GLY A 1 99 ? 14.595 -5.988 13.099 1.00 76.06 99 GLY A O 1
ATOM 804 N N . MET A 1 100 ? 15.822 -7.736 12.429 1.00 75.56 100 MET A N 1
ATOM 805 C CA . MET A 1 100 ? 16.700 -6.954 11.543 1.00 75.56 100 MET A CA 1
ATOM 806 C C . MET A 1 100 ? 16.224 -6.884 10.085 1.00 75.56 100 MET A C 1
ATOM 808 O O . MET A 1 100 ? 16.854 -6.208 9.268 1.00 75.56 100 MET A O 1
ATOM 812 N N . HIS A 1 101 ? 15.177 -7.627 9.711 1.00 80.06 101 HIS A N 1
ATOM 813 C CA . HIS A 1 101 ? 14.847 -7.861 8.297 1.00 80.06 101 HIS A CA 1
ATOM 814 C C . HIS A 1 101 ? 13.353 -7.836 7.967 1.00 80.06 101 HIS A C 1
ATOM 816 O O . HIS A 1 101 ? 13.014 -8.044 6.805 1.00 80.06 101 HIS A O 1
ATOM 822 N N . MET A 1 102 ? 12.457 -7.619 8.933 1.00 85.50 102 MET A N 1
ATOM 823 C CA . MET A 1 102 ? 11.023 -7.772 8.702 1.00 85.50 102 MET A CA 1
ATOM 824 C C . MET A 1 102 ? 10.231 -6.534 9.113 1.00 85.50 102 MET A C 1
ATOM 826 O O . MET A 1 102 ? 10.383 -6.010 10.215 1.00 85.50 102 MET A O 1
ATOM 830 N N . ILE A 1 103 ? 9.374 -6.082 8.203 1.00 90.56 103 ILE A N 1
ATOM 831 C CA . ILE A 1 103 ? 8.380 -5.034 8.432 1.00 90.56 103 ILE A CA 1
ATOM 832 C C . ILE A 1 103 ? 7.031 -5.722 8.631 1.00 90.56 103 ILE A C 1
ATOM 834 O O . ILE A 1 103 ? 6.693 -6.642 7.885 1.00 90.56 103 ILE A O 1
ATOM 838 N N . VAL A 1 104 ? 6.279 -5.284 9.637 1.00 89.00 104 VAL A N 1
ATOM 839 C CA . VAL A 1 104 ? 4.954 -5.806 9.978 1.00 89.00 104 VAL A CA 1
ATOM 840 C C . VAL A 1 104 ? 3.930 -4.684 9.856 1.00 89.00 104 VAL A C 1
ATOM 842 O O . VAL A 1 104 ? 4.140 -3.601 10.406 1.00 89.00 104 VAL A O 1
ATOM 845 N N . ILE A 1 105 ? 2.834 -4.937 9.141 1.00 87.44 105 ILE A N 1
ATOM 846 C CA . ILE A 1 105 ? 1.712 -4.002 8.986 1.00 87.44 105 ILE A CA 1
ATOM 847 C C . ILE A 1 105 ? 0.449 -4.668 9.548 1.00 87.44 105 ILE A C 1
ATOM 849 O O . ILE A 1 105 ? -0.102 -5.592 8.948 1.00 87.44 105 ILE A O 1
ATOM 853 N N . GLY A 1 106 ? -0.021 -4.214 10.709 1.00 81.25 106 GLY A N 1
ATOM 854 C CA . GLY A 1 106 ? -1.138 -4.870 11.398 1.00 81.25 106 GLY A CA 1
ATOM 855 C C . GLY A 1 106 ? -0.755 -6.250 11.943 1.00 81.25 106 GLY A C 1
ATOM 856 O O . GLY A 1 106 ? 0.365 -6.433 12.413 1.00 81.25 106 GLY A O 1
ATOM 857 N N . GLN A 1 107 ? -1.685 -7.210 11.911 1.00 70.75 107 GLN A N 1
ATOM 858 C CA . GLN A 1 107 ? -1.489 -8.544 12.507 1.00 70.75 107 GLN A CA 1
ATOM 859 C C . GLN A 1 107 ? -0.953 -9.592 11.519 1.00 70.75 107 GLN A C 1
ATOM 861 O O . GLN A 1 107 ? -0.182 -10.464 11.921 1.00 70.75 107 GLN A O 1
ATOM 866 N N . ASP A 1 108 ? -1.293 -9.479 10.231 1.00 75.38 108 ASP A N 1
ATOM 867 C CA . ASP A 1 108 ? -1.114 -10.586 9.278 1.00 75.38 108 ASP A CA 1
ATOM 868 C C . ASP A 1 108 ? -0.216 -10.255 8.077 1.00 75.38 108 ASP A C 1
ATOM 870 O O . ASP A 1 108 ? 0.027 -11.108 7.223 1.00 75.38 108 ASP A O 1
ATOM 874 N N . ASN A 1 109 ? 0.322 -9.034 7.997 1.00 84.88 109 ASN A N 1
ATOM 875 C CA . ASN A 1 109 ? 1.141 -8.620 6.859 1.00 84.88 109 ASN A CA 1
ATOM 876 C C . ASN A 1 109 ? 2.616 -8.528 7.239 1.00 84.88 109 ASN A C 1
ATOM 878 O O . ASN A 1 109 ? 3.033 -7.609 7.946 1.00 84.88 109 ASN A O 1
ATOM 882 N N . TYR A 1 110 ? 3.406 -9.461 6.711 1.00 87.75 110 TYR A N 1
ATOM 883 C CA . TYR A 1 110 ? 4.837 -9.585 6.975 1.00 87.75 110 TYR A CA 1
ATOM 884 C C . TYR A 1 110 ? 5.641 -9.412 5.689 1.00 87.75 110 TYR A C 1
ATOM 886 O O . TYR A 1 110 ? 5.505 -10.197 4.747 1.00 87.75 110 TYR A O 1
ATOM 894 N N . ILE A 1 111 ? 6.517 -8.411 5.660 1.00 89.81 111 ILE A N 1
ATOM 895 C CA . ILE A 1 111 ? 7.333 -8.070 4.493 1.00 89.81 111 ILE A CA 1
ATOM 896 C C . ILE A 1 111 ? 8.807 -8.250 4.849 1.00 89.81 111 ILE A C 1
ATOM 898 O O . ILE A 1 111 ? 9.349 -7.555 5.712 1.00 89.81 111 ILE A O 1
ATOM 902 N N . HIS A 1 112 ? 9.475 -9.175 4.165 1.00 87.19 112 HIS A N 1
ATOM 903 C CA . HIS A 1 112 ? 10.895 -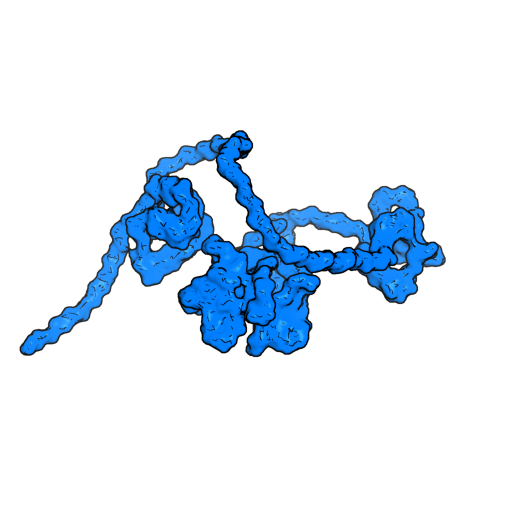9.443 4.356 1.00 87.19 112 HIS A CA 1
ATOM 904 C C . HIS A 1 112 ? 11.751 -8.523 3.472 1.00 87.19 112 HIS A C 1
ATOM 906 O O . HIS A 1 112 ? 11.762 -8.641 2.244 1.00 87.19 112 HIS A O 1
ATOM 912 N N . VAL A 1 113 ? 12.506 -7.623 4.107 1.00 86.38 113 VAL A N 1
ATOM 913 C CA . VAL A 1 113 ? 13.331 -6.589 3.465 1.00 86.38 113 VAL A CA 1
ATOM 914 C C . VAL A 1 113 ? 14.763 -6.599 4.034 1.00 86.38 113 VAL A C 1
ATOM 916 O O . VAL A 1 113 ? 15.175 -5.693 4.769 1.00 86.38 113 VAL A O 1
ATOM 919 N N . PRO A 1 114 ? 15.562 -7.638 3.728 1.00 79.19 114 PRO A N 1
ATOM 920 C CA . PRO A 1 114 ? 16.914 -7.781 4.252 1.00 79.19 114 PRO A CA 1
ATOM 921 C C . PRO A 1 114 ? 17.834 -6.670 3.733 1.00 79.19 114 PRO A C 1
ATOM 923 O O . PRO A 1 114 ? 17.738 -6.239 2.584 1.00 79.19 114 PRO A O 1
ATOM 926 N N . ASN A 1 115 ? 18.765 -6.214 4.578 1.00 76.62 115 ASN A N 1
ATOM 927 C CA . ASN A 1 115 ? 19.787 -5.198 4.261 1.00 76.62 115 ASN A CA 1
ATOM 928 C C . ASN A 1 115 ? 19.254 -3.809 3.844 1.00 76.62 115 ASN A C 1
ATOM 930 O O . ASN A 1 115 ? 20.028 -2.967 3.370 1.00 76.62 115 ASN A O 1
ATOM 934 N N . ARG A 1 116 ? 17.941 -3.578 3.964 1.00 78.50 116 ARG A N 1
ATOM 935 C CA . ARG A 1 116 ? 17.253 -2.352 3.525 1.00 78.50 116 ARG A CA 1
ATOM 936 C C . ARG A 1 116 ? 16.091 -1.943 4.442 1.00 78.50 116 ARG A C 1
ATOM 938 O O . ARG A 1 116 ? 15.360 -1.022 4.088 1.00 78.50 116 ARG A O 1
ATOM 945 N N . ILE A 1 117 ? 15.937 -2.591 5.602 1.00 85.75 117 ILE A N 1
ATOM 946 C CA . ILE A 1 117 ? 14.777 -2.417 6.488 1.00 85.75 117 ILE A CA 1
ATOM 947 C C . ILE A 1 117 ? 14.552 -0.959 6.896 1.00 85.75 117 ILE A C 1
ATOM 949 O O . ILE A 1 117 ? 13.436 -0.480 6.771 1.00 85.75 117 ILE A O 1
ATOM 953 N N . GLU A 1 118 ? 15.597 -0.233 7.299 1.00 86.44 118 GLU A N 1
ATOM 954 C CA . GLU A 1 118 ? 15.469 1.148 7.786 1.00 86.44 118 GLU A CA 1
ATOM 955 C C . GLU A 1 118 ? 14.913 2.080 6.707 1.00 86.44 118 GLU A C 1
ATOM 957 O O . GLU A 1 11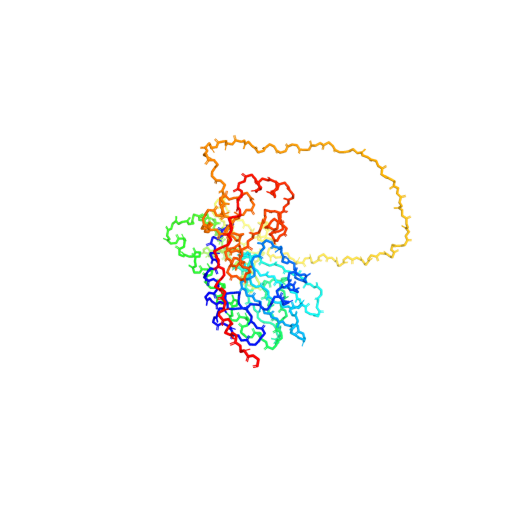8 ? 13.940 2.793 6.936 1.00 86.44 118 GLU A O 1
ATOM 962 N N . ARG A 1 119 ? 15.486 2.022 5.497 1.00 90.50 119 ARG A N 1
ATOM 963 C CA . ARG A 1 119 ? 15.027 2.835 4.363 1.00 90.50 119 ARG A CA 1
ATOM 964 C C . ARG A 1 119 ? 13.626 2.453 3.909 1.00 90.50 119 ARG A C 1
ATOM 966 O O . ARG A 1 119 ? 12.827 3.341 3.652 1.00 90.50 119 ARG A O 1
ATOM 973 N N . ALA A 1 120 ? 13.335 1.157 3.804 1.00 91.31 120 ALA A N 1
ATOM 974 C CA . ALA A 1 120 ? 12.014 0.696 3.392 1.00 91.31 120 ALA A CA 1
ATOM 975 C C . ALA A 1 120 ? 10.944 1.053 4.430 1.00 91.31 120 ALA A C 1
ATOM 977 O O . ALA A 1 120 ? 9.859 1.486 4.066 1.00 91.31 120 ALA A O 1
ATOM 978 N N . PHE A 1 121 ? 11.256 0.931 5.719 1.00 92.19 121 PHE A N 1
ATOM 979 C CA . PHE A 1 121 ? 10.345 1.315 6.787 1.00 92.19 121 PHE A CA 1
ATOM 980 C C . PHE A 1 121 ? 10.084 2.819 6.798 1.00 92.19 121 PHE A C 1
ATOM 982 O O . PHE A 1 121 ? 8.925 3.216 6.842 1.00 92.19 121 PHE A O 1
ATOM 989 N N . GLN A 1 122 ? 11.128 3.645 6.685 1.00 93.69 122 GLN A N 1
ATOM 990 C CA . GLN A 1 122 ? 10.958 5.096 6.628 1.00 93.69 122 GLN A CA 1
ATOM 991 C C . GLN A 1 122 ? 10.157 5.523 5.388 1.00 93.69 122 GLN A C 1
ATOM 993 O O . GLN A 1 122 ? 9.249 6.338 5.503 1.00 93.69 122 GLN A O 1
ATOM 998 N N . LEU A 1 123 ? 10.411 4.912 4.225 1.00 94.38 123 LEU A N 1
ATOM 999 C CA . LEU A 1 123 ? 9.615 5.130 3.013 1.00 94.38 123 LEU A CA 1
ATOM 1000 C C . LEU A 1 123 ? 8.130 4.821 3.243 1.00 94.38 123 LEU A C 1
ATOM 1002 O O . LEU A 1 123 ? 7.270 5.612 2.867 1.00 94.38 123 LEU A O 1
ATOM 1006 N N . LEU A 1 124 ? 7.818 3.686 3.871 1.00 94.69 124 LEU A N 1
ATOM 1007 C CA . LEU A 1 124 ? 6.437 3.305 4.159 1.00 94.69 124 LEU A CA 1
ATOM 1008 C C . LEU A 1 124 ? 5.772 4.249 5.169 1.00 94.69 124 LEU A C 1
ATOM 1010 O O . LEU A 1 124 ? 4.601 4.578 4.999 1.00 94.69 124 LEU A O 1
ATOM 1014 N N . GLN A 1 125 ? 6.507 4.724 6.176 1.00 93.69 125 GLN A N 1
ATOM 1015 C CA . GLN A 1 125 ? 6.009 5.743 7.103 1.00 93.69 125 GLN A CA 1
ATOM 1016 C C . GLN A 1 125 ? 5.723 7.067 6.390 1.00 93.69 125 GLN A C 1
ATOM 1018 O O . GLN A 1 125 ? 4.666 7.655 6.598 1.00 93.69 125 GLN A O 1
ATOM 1023 N N . ASP A 1 126 ? 6.622 7.520 5.518 1.00 94.12 126 ASP A N 1
ATOM 1024 C CA . ASP A 1 126 ? 6.434 8.747 4.743 1.00 94.12 126 ASP A CA 1
ATOM 1025 C C . ASP A 1 126 ? 5.221 8.643 3.810 1.00 94.12 126 ASP A C 1
ATOM 1027 O O . ASP A 1 126 ? 4.436 9.585 3.712 1.00 94.12 126 ASP A O 1
ATOM 1031 N N . ILE A 1 127 ? 5.028 7.484 3.172 1.00 92.69 127 ILE A N 1
ATOM 1032 C CA . ILE A 1 127 ? 3.839 7.200 2.364 1.00 92.69 127 ILE A CA 1
ATOM 1033 C C . ILE A 1 127 ? 2.573 7.231 3.231 1.00 92.69 127 ILE A C 1
ATOM 1035 O O . ILE A 1 127 ? 1.599 7.884 2.862 1.00 92.69 127 ILE A O 1
ATOM 1039 N N . GLN A 1 128 ? 2.574 6.566 4.391 1.00 91.69 128 GLN A N 1
ATOM 1040 C CA . GLN A 1 128 ? 1.420 6.553 5.294 1.00 91.69 128 GLN A CA 1
ATOM 1041 C C . GLN A 1 128 ? 1.059 7.974 5.752 1.00 91.69 128 GLN A C 1
ATOM 1043 O O . GLN A 1 128 ? -0.106 8.365 5.697 1.00 91.69 128 GLN A O 1
ATOM 1048 N N . ASN A 1 129 ? 2.062 8.773 6.122 1.00 91.44 129 ASN A N 1
ATOM 1049 C CA . ASN A 1 129 ? 1.890 10.164 6.533 1.00 91.44 129 ASN A CA 1
ATOM 1050 C C . ASN A 1 129 ? 1.332 11.043 5.409 1.00 91.44 129 ASN A C 1
ATOM 1052 O O . ASN A 1 129 ? 0.456 11.864 5.667 1.00 91.44 129 ASN A O 1
ATOM 1056 N N . LEU A 1 130 ? 1.797 10.862 4.168 1.00 89.69 130 LEU A N 1
ATOM 1057 C CA . LEU A 1 130 ? 1.273 11.589 3.010 1.00 89.69 130 LEU A CA 1
ATOM 1058 C C . LEU A 1 130 ? -0.217 11.313 2.806 1.00 89.69 130 LEU A C 1
ATOM 1060 O O . LEU A 1 130 ? -0.992 12.246 2.600 1.00 89.69 130 LEU A O 1
ATOM 1064 N N . ILE A 1 131 ? -0.616 10.040 2.872 1.00 86.12 131 ILE A N 1
ATOM 1065 C CA . ILE A 1 131 ? -2.016 9.656 2.690 1.00 86.12 131 ILE A CA 1
ATOM 1066 C C . ILE A 1 131 ? -2.869 10.273 3.804 1.00 86.12 131 ILE A C 1
ATOM 1068 O O . ILE A 1 131 ? -3.878 10.905 3.509 1.00 86.12 131 ILE A O 1
ATOM 1072 N N . LEU A 1 132 ? -2.442 10.164 5.066 1.00 85.00 132 LEU A N 1
ATOM 1073 C CA . LEU A 1 132 ? -3.155 10.749 6.208 1.00 85.00 132 LEU A CA 1
ATOM 1074 C C . LEU A 1 132 ? -3.254 12.277 6.118 1.00 85.00 132 LEU A C 1
ATOM 1076 O O . LEU A 1 132 ? -4.307 12.846 6.399 1.00 85.00 132 LEU A O 1
ATOM 1080 N N . GLN A 1 133 ? -2.182 12.949 5.693 1.00 86.19 133 GLN A N 1
ATOM 1081 C CA . GLN A 1 133 ? -2.193 14.394 5.484 1.00 86.19 133 GLN A CA 1
ATOM 1082 C C . GLN A 1 133 ? -3.179 14.785 4.383 1.00 86.19 133 GLN A C 1
ATOM 1084 O O . GLN A 1 133 ? -3.891 15.774 4.536 1.00 86.19 133 GLN A O 1
ATOM 1089 N N . LYS A 1 134 ? -3.244 14.014 3.293 1.00 82.69 134 LYS A N 1
ATOM 1090 C CA . LYS A 1 134 ? -4.191 14.274 2.211 1.00 82.69 134 LYS A CA 1
ATOM 1091 C C . LYS A 1 134 ? -5.638 14.039 2.643 1.00 82.69 134 LYS A C 1
ATOM 1093 O O . LYS A 1 134 ? -6.459 14.914 2.415 1.00 82.69 134 LYS A O 1
ATOM 1098 N N . ILE A 1 135 ? -5.920 12.943 3.352 1.00 77.62 135 ILE A N 1
ATOM 1099 C CA . ILE A 1 135 ? -7.245 12.695 3.949 1.00 77.62 135 ILE A CA 1
ATOM 1100 C C . ILE A 1 135 ? -7.665 13.884 4.818 1.00 77.62 135 ILE A C 1
ATOM 1102 O O . ILE A 1 135 ? -8.785 14.369 4.700 1.00 77.62 135 ILE A O 1
ATOM 1106 N N . LYS A 1 136 ? -6.753 14.386 5.660 1.00 82.06 136 LYS A N 1
ATOM 1107 C CA . LYS A 1 136 ? -7.023 15.548 6.508 1.00 82.06 136 LYS A CA 1
ATOM 1108 C C . LYS A 1 136 ? -7.301 16.816 5.694 1.00 82.06 136 LYS A C 1
ATOM 1110 O O . LYS A 1 136 ? -8.223 17.545 6.026 1.00 82.06 136 LYS A O 1
ATOM 1115 N N . LEU A 1 137 ? -6.523 17.083 4.646 1.00 81.62 137 LEU A N 1
ATOM 1116 C CA . LEU A 1 137 ? -6.735 18.247 3.779 1.00 81.62 137 LEU A CA 1
ATOM 1117 C C . LEU A 1 137 ? -8.078 18.178 3.044 1.00 81.62 137 LEU A C 1
ATOM 1119 O O . LEU A 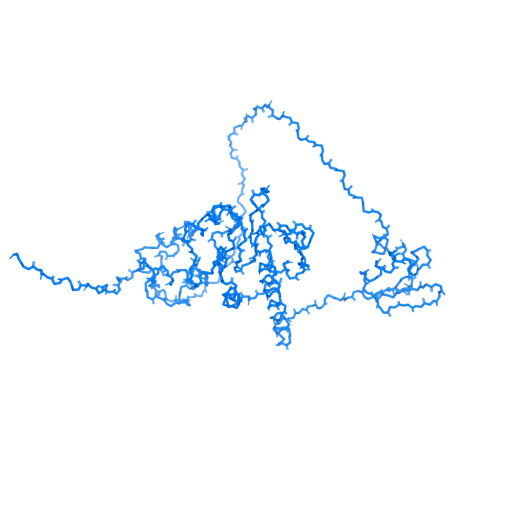1 137 ? -8.779 19.182 2.983 1.00 81.62 137 LEU A O 1
ATOM 1123 N N . ASP A 1 138 ? -8.439 17.008 2.517 1.00 76.44 138 ASP A N 1
ATOM 1124 C CA . ASP A 1 138 ? -9.709 16.801 1.817 1.00 76.44 138 ASP A CA 1
ATOM 1125 C C . ASP A 1 138 ? -10.905 16.910 2.792 1.00 76.44 138 ASP A C 1
ATOM 1127 O O . ASP A 1 138 ? -11.961 17.426 2.420 1.00 76.44 138 ASP A O 1
ATOM 1131 N N . TYR A 1 139 ? -10.726 16.503 4.056 1.00 70.31 139 TYR A N 1
ATOM 1132 C CA . TYR A 1 139 ? -11.688 16.719 5.145 1.00 70.31 139 TYR A CA 1
ATOM 1133 C C . TYR A 1 139 ? -11.831 18.204 5.512 1.00 70.31 139 TYR A C 1
ATOM 1135 O O . TYR A 1 139 ? -12.935 18.741 5.490 1.00 70.31 139 TYR A O 1
ATOM 1143 N N . ASP A 1 140 ? -10.720 18.898 5.780 1.00 76.75 140 ASP A N 1
ATOM 1144 C CA . ASP A 1 140 ? -10.713 20.327 6.127 1.00 76.75 140 ASP A CA 1
ATOM 1145 C C . ASP A 1 140 ? -11.288 21.194 4.983 1.00 76.75 140 ASP A C 1
ATOM 1147 O O . ASP A 1 140 ? -11.853 22.262 5.222 1.00 76.75 140 ASP A O 1
ATOM 1151 N N . ALA A 1 141 ? -11.164 20.732 3.733 1.00 76.88 141 ALA A N 1
ATOM 1152 C CA . ALA A 1 141 ? -11.735 21.365 2.546 1.00 76.88 141 ALA A CA 1
ATOM 1153 C C . ALA A 1 141 ? -13.224 21.036 2.308 1.00 76.88 141 ALA A C 1
ATOM 1155 O O . ALA A 1 141 ? -13.810 21.568 1.364 1.00 76.88 141 ALA A O 1
ATOM 1156 N N . GLY A 1 142 ? -13.835 20.170 3.125 1.00 69.81 142 GLY A N 1
ATOM 1157 C CA . GLY A 1 142 ? -15.228 19.736 2.978 1.00 69.81 142 GLY A CA 1
ATOM 1158 C C . GLY A 1 142 ? -15.491 18.869 1.741 1.00 69.81 142 GLY A C 1
ATOM 1159 O O . GLY A 1 142 ? -16.628 18.781 1.289 1.00 69.81 142 GLY A O 1
ATOM 1160 N N . VAL A 1 143 ? -14.448 18.267 1.157 1.00 68.88 143 VAL A N 1
ATOM 1161 C CA . VAL A 1 143 ? -14.538 17.388 -0.025 1.00 68.88 143 VAL A CA 1
ATOM 1162 C C . VAL A 1 143 ? -14.913 15.961 0.380 1.00 68.88 143 VAL A C 1
ATOM 1164 O O . VAL A 1 143 ? -15.588 15.259 -0.371 1.00 68.88 143 VAL A O 1
ATOM 1167 N N . LEU A 1 144 ? -14.491 15.532 1.571 1.00 57.38 144 LEU A N 1
ATOM 1168 C CA . LEU A 1 144 ? -14.869 14.253 2.163 1.00 57.38 144 LEU A CA 1
ATOM 1169 C C . LEU A 1 144 ? -15.859 14.486 3.308 1.00 57.38 144 LEU A C 1
ATOM 1171 O O . LEU A 1 144 ? -15.462 14.896 4.396 1.00 57.38 144 LEU A O 1
ATOM 1175 N N . GLU A 1 145 ? -17.134 14.173 3.077 1.00 47.59 145 GLU A N 1
ATOM 1176 C CA . GLU A 1 145 ? -18.083 13.918 4.163 1.00 47.59 145 GLU A CA 1
ATOM 1177 C C . GLU A 1 145 ? -17.803 12.512 4.706 1.00 47.59 145 GLU A C 1
ATOM 1179 O O . GLU A 1 145 ? -18.111 11.500 4.073 1.00 47.59 145 GLU A O 1
ATOM 1184 N N . TYR A 1 146 ? -17.156 12.440 5.868 1.00 49.22 146 TYR A N 1
ATOM 1185 C CA . TYR A 1 146 ? -17.290 11.267 6.721 1.00 49.22 146 TYR A CA 1
ATOM 1186 C C . TYR A 1 146 ? -18.577 11.464 7.518 1.00 49.22 146 TYR A C 1
ATOM 1188 O O . TYR A 1 146 ? -18.689 12.452 8.245 1.00 49.22 146 TYR A O 1
ATOM 1196 N N . ASP A 1 147 ? -19.500 10.505 7.441 1.00 45.34 147 ASP A N 1
ATOM 1197 C CA . ASP A 1 147 ? -20.290 10.177 8.624 1.00 45.34 147 ASP A CA 1
ATOM 1198 C C . ASP A 1 147 ? -19.250 9.779 9.672 1.00 45.34 147 ASP A C 1
ATOM 1200 O O . ASP A 1 147 ? -18.694 8.678 9.617 1.00 45.34 147 ASP A O 1
ATOM 1204 N N . GLU A 1 148 ? -18.868 10.730 10.527 1.00 46.28 148 GLU A N 1
ATOM 1205 C CA . GLU A 1 148 ? -18.086 10.458 11.725 1.00 46.28 148 GLU A CA 1
ATOM 1206 C C . GLU A 1 148 ? -18.762 9.235 12.353 1.00 46.28 148 GLU A C 1
ATOM 1208 O O . GLU A 1 148 ? -19.966 9.311 12.622 1.00 46.28 148 GLU A O 1
ATOM 1213 N N . PRO A 1 149 ? -18.096 8.062 12.444 1.00 43.88 149 PRO A N 1
ATOM 1214 C CA . PRO A 1 149 ? -18.742 6.929 13.078 1.00 43.88 149 PRO A CA 1
ATOM 1215 C C . PRO A 1 149 ? -19.083 7.443 14.462 1.00 43.88 149 PRO A C 1
ATOM 1217 O O . PRO A 1 149 ? -18.149 7.831 15.160 1.00 43.88 149 PRO A O 1
ATOM 1220 N N . GLU A 1 150 ? -20.379 7.552 14.788 1.00 45.56 150 GLU A N 1
ATOM 1221 C CA . GLU A 1 150 ? -20.834 8.002 16.101 1.00 45.56 150 GLU A CA 1
ATOM 1222 C C . GLU A 1 150 ? -19.997 7.220 17.102 1.00 45.56 150 GLU A C 1
ATOM 1224 O O . GLU A 1 150 ? -20.160 6.005 17.244 1.00 45.56 150 GLU A O 1
ATOM 1229 N N . SER A 1 151 ? -18.983 7.873 17.675 1.00 57.44 151 SER A N 1
ATOM 1230 C CA . SER A 1 151 ? -18.055 7.192 18.550 1.00 57.44 151 SER A CA 1
ATOM 1231 C C . SER A 1 151 ? -18.921 6.831 19.729 1.00 57.44 151 SER A C 1
ATOM 1233 O O . SER A 1 151 ? -19.422 7.722 20.415 1.00 57.44 151 SER A O 1
ATOM 1235 N N . GLU A 1 152 ? -19.220 5.543 19.879 1.00 70.31 152 GLU A N 1
ATOM 1236 C CA . GLU A 1 152 ? -20.099 5.100 20.942 1.00 70.31 152 GLU A CA 1
ATOM 1237 C C . GLU A 1 152 ? -19.379 5.362 22.261 1.00 70.31 152 GLU A C 1
ATOM 1239 O O . GLU A 1 152 ? -18.521 4.602 22.710 1.00 70.31 152 GLU A O 1
ATOM 1244 N N . GLU A 1 153 ? -19.683 6.519 22.831 1.00 84.38 153 GLU A N 1
ATOM 1245 C CA . GLU A 1 153 ? -19.098 7.018 24.053 1.00 84.38 153 GLU A CA 1
ATOM 1246 C C . GLU A 1 153 ? -19.770 6.324 25.231 1.00 84.38 153 GLU A C 1
ATOM 1248 O O . GLU A 1 153 ? -20.963 6.491 25.509 1.00 84.38 153 GLU A O 1
ATOM 1253 N N . TRP A 1 154 ? -18.982 5.522 25.932 1.00 87.69 154 TRP A N 1
ATOM 1254 C CA . TRP A 1 154 ? -19.427 4.753 27.075 1.00 87.69 154 TRP A CA 1
ATOM 1255 C C . TRP A 1 154 ? -19.005 5.429 28.374 1.00 87.69 154 TRP A C 1
ATOM 1257 O O . TRP A 1 154 ? -17.837 5.739 28.608 1.00 87.69 154 TRP A O 1
ATOM 1267 N N . MET A 1 155 ? -19.962 5.598 29.272 1.00 88.44 155 MET A N 1
ATOM 1268 C CA . MET A 1 155 ? -19.721 5.946 30.661 1.00 88.44 155 MET A CA 1
ATOM 1269 C C . MET A 1 155 ? -19.595 4.663 31.484 1.00 88.44 155 MET A C 1
ATOM 1271 O O . MET A 1 155 ? -20.366 3.721 31.297 1.00 88.44 155 MET A O 1
ATOM 1275 N N . VAL A 1 156 ? -18.659 4.630 32.433 1.00 87.81 156 VAL A N 1
ATOM 1276 C CA . VAL A 1 156 ? -18.446 3.500 33.347 1.00 87.81 156 VAL A CA 1
ATOM 1277 C C . VAL A 1 156 ? -18.588 3.966 34.790 1.00 87.81 156 VAL A C 1
ATOM 1279 O O . VAL A 1 156 ? -17.950 4.928 35.207 1.00 87.81 156 VAL A O 1
ATOM 1282 N N . ALA A 1 157 ? -19.386 3.259 35.585 1.00 85.81 157 ALA A N 1
ATOM 1283 C CA . ALA A 1 157 ? -19.523 3.487 37.014 1.00 85.81 157 ALA A CA 1
ATOM 1284 C C . ALA A 1 157 ? -18.852 2.367 37.819 1.00 85.81 157 ALA A C 1
ATOM 1286 O O . ALA A 1 157 ? -19.181 1.190 37.660 1.00 85.81 157 ALA A O 1
ATOM 1287 N N . VAL A 1 158 ? -17.942 2.735 38.724 1.00 84.62 158 VAL A N 1
ATOM 1288 C CA . VAL A 1 158 ? -17.250 1.819 39.642 1.00 84.62 158 VAL A CA 1
ATOM 1289 C C . VAL A 1 158 ? -17.371 2.368 41.058 1.00 84.62 158 VAL A C 1
ATOM 1291 O O . VAL A 1 158 ? -17.066 3.531 41.305 1.00 84.62 158 VAL A O 1
ATOM 1294 N N . ALA A 1 159 ? -17.839 1.543 41.998 1.00 77.62 159 ALA A N 1
ATOM 1295 C CA . ALA A 1 159 ? -18.015 1.932 43.404 1.00 77.62 159 ALA A CA 1
ATOM 1296 C C . ALA A 1 159 ? -18.825 3.239 43.606 1.00 77.62 159 ALA A C 1
ATOM 1298 O O . ALA A 1 159 ? -18.563 4.012 44.526 1.00 77.62 159 ALA A O 1
ATOM 1299 N N . GLY A 1 160 ? -19.806 3.498 42.734 1.00 75.56 160 GLY A N 1
ATOM 1300 C CA . GLY A 1 160 ? -20.652 4.696 42.788 1.00 75.56 160 GLY A CA 1
ATOM 1301 C C . GLY A 1 160 ? -20.008 5.977 42.241 1.00 75.56 160 GLY A C 1
ATOM 1302 O O . GLY A 1 160 ? -20.626 7.033 42.327 1.00 75.56 160 GLY A O 1
ATOM 1303 N N . GLN A 1 161 ? -18.798 5.906 41.682 1.00 75.12 161 GLN A N 1
ATOM 1304 C CA . GLN A 1 161 ? -18.165 6.997 40.936 1.00 75.12 161 GLN A CA 1
ATOM 1305 C C . GLN A 1 161 ? -18.275 6.728 39.435 1.00 75.12 161 GLN A C 1
ATOM 1307 O O . GLN A 1 161 ? -18.125 5.584 39.010 1.00 75.12 161 GLN A O 1
ATOM 1312 N N . GLN A 1 162 ? -18.551 7.768 38.650 1.00 86.94 162 GLN A N 1
ATOM 1313 C CA . GLN A 1 162 ? -18.690 7.690 37.194 1.00 86.94 162 GLN A CA 1
ATOM 1314 C C . GLN A 1 162 ? -17.428 8.217 36.508 1.00 86.94 162 GLN A C 1
ATOM 1316 O O . GLN A 1 162 ? -16.854 9.218 36.934 1.00 86.94 162 GLN A O 1
ATOM 1321 N N . TYR A 1 163 ? -17.026 7.544 35.437 1.00 80.38 163 TYR A N 1
ATOM 1322 C CA . TYR A 1 163 ? -15.837 7.820 34.642 1.00 80.38 163 TYR A CA 1
ATOM 1323 C C . TYR A 1 163 ? -16.194 7.724 33.154 1.00 80.38 163 TYR A C 1
ATOM 1325 O O . TYR A 1 163 ? -17.044 6.917 32.777 1.00 80.38 163 TYR A O 1
ATOM 1333 N N . GLY A 1 164 ? -15.551 8.533 32.318 1.00 80.88 164 GLY A N 1
ATOM 1334 C CA . GLY A 1 164 ? -15.816 8.615 30.880 1.00 80.88 164 GLY A CA 1
ATOM 1335 C C . GLY A 1 164 ? -16.141 10.046 30.430 1.00 80.88 164 GLY A C 1
ATOM 1336 O O . GLY A 1 164 ? -15.968 10.976 31.227 1.00 80.88 164 GLY A O 1
ATOM 1337 N N . PRO A 1 165 ? -16.605 10.231 29.183 1.00 81.94 165 PRO A N 1
ATOM 1338 C CA . PRO A 1 165 ? -16.883 9.184 28.195 1.00 81.94 165 PRO A CA 1
ATOM 1339 C C . PRO A 1 165 ? -15.612 8.477 27.714 1.00 81.94 165 PRO A C 1
ATOM 1341 O O . PRO A 1 165 ? -14.552 9.088 27.585 1.00 81.94 165 PRO A O 1
ATOM 1344 N N . PHE A 1 166 ? -15.706 7.172 27.488 1.00 78.94 166 PHE A N 1
ATOM 1345 C CA . PHE A 1 166 ? -14.621 6.342 26.983 1.00 78.94 166 PHE A CA 1
ATOM 1346 C C . PHE A 1 166 ? -15.059 5.590 25.734 1.00 78.94 166 PHE A C 1
ATOM 1348 O O . PHE A 1 166 ? -16.178 5.089 25.658 1.00 78.94 166 PHE A O 1
ATOM 1355 N N . GLU A 1 167 ? -14.137 5.427 24.793 1.00 81.12 167 GLU A N 1
ATOM 1356 C CA . GLU A 1 167 ? -14.292 4.443 23.727 1.00 81.12 167 GLU A CA 1
ATOM 1357 C C . GLU A 1 167 ? -14.121 3.018 24.269 1.00 81.12 167 GLU A C 1
ATOM 1359 O O . GLU A 1 167 ? -13.393 2.775 25.241 1.00 81.12 167 GLU A O 1
ATOM 1364 N N . ILE A 1 168 ? -14.721 2.046 23.581 1.00 83.12 168 ILE A N 1
ATOM 1365 C CA . ILE A 1 168 ? -14.662 0.627 23.958 1.00 83.12 168 ILE A CA 1
ATOM 1366 C C . ILE A 1 168 ? -13.222 0.096 24.105 1.00 83.12 168 ILE A C 1
ATOM 1368 O O . ILE A 1 168 ? -12.943 -0.706 24.998 1.00 83.12 168 ILE A O 1
ATOM 1372 N N . ASN A 1 169 ? -12.284 0.602 23.297 1.00 76.75 169 ASN A N 1
ATOM 1373 C CA . ASN A 1 169 ? -10.866 0.230 23.351 1.00 76.75 169 ASN A CA 1
ATOM 1374 C C . ASN A 1 169 ? -10.202 0.667 24.666 1.00 76.75 169 ASN A C 1
ATOM 1376 O O . ASN A 1 169 ? -9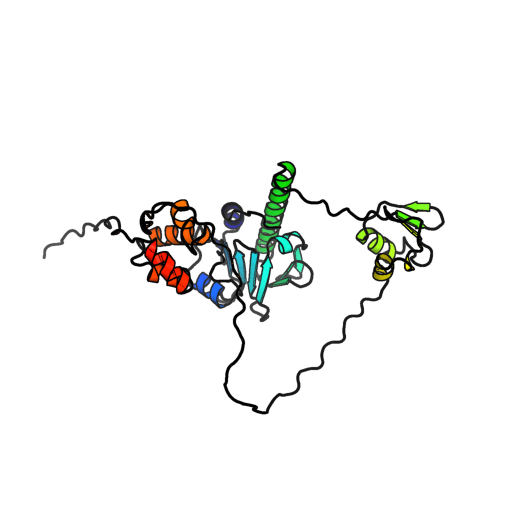.445 -0.093 25.270 1.00 76.75 169 ASN A O 1
ATOM 1380 N N . ILE A 1 170 ? -10.525 1.872 25.145 1.00 78.81 170 ILE A N 1
ATOM 1381 C CA . ILE A 1 170 ? -10.021 2.395 26.420 1.00 78.81 170 ILE A CA 1
ATOM 1382 C C . ILE A 1 170 ? -10.613 1.592 27.581 1.00 78.81 170 ILE A C 1
ATOM 1384 O O . ILE A 1 170 ? -9.903 1.236 28.519 1.00 78.81 170 ILE A O 1
ATOM 1388 N N . ILE A 1 171 ? -11.896 1.227 27.501 1.00 83.56 171 ILE A N 1
ATOM 1389 C CA . ILE A 1 171 ? -12.536 0.368 28.505 1.00 83.56 171 ILE A CA 1
ATOM 1390 C C . ILE A 1 171 ? -11.847 -1.002 28.576 1.00 83.56 171 ILE A C 1
ATOM 1392 O O . ILE A 1 171 ? -11.585 -1.492 29.677 1.00 83.56 171 ILE A O 1
ATOM 1396 N N . GLN A 1 172 ? -11.499 -1.600 27.432 1.00 83.50 172 GLN A N 1
ATOM 1397 C CA . GLN A 1 172 ? -10.758 -2.863 27.388 1.00 83.50 172 GLN A CA 1
ATOM 1398 C C . GLN A 1 172 ? -9.403 -2.755 28.100 1.00 83.50 172 GLN A C 1
ATOM 1400 O O . GLN A 1 172 ? -9.065 -3.623 28.909 1.00 83.50 172 GLN A O 1
ATOM 1405 N N . GLU A 1 173 ? -8.647 -1.685 27.850 1.00 76.12 173 GLU A N 1
ATOM 1406 C CA . GLU A 1 173 ? -7.366 -1.433 28.517 1.00 76.12 173 GLU A CA 1
ATOM 1407 C C . GLU A 1 173 ? -7.544 -1.285 30.034 1.00 76.12 173 GLU A C 1
ATOM 1409 O O . GLU A 1 173 ? -6.850 -1.948 30.809 1.00 76.12 173 GLU A O 1
ATOM 1414 N N . LEU A 1 174 ? -8.528 -0.493 30.472 1.00 80.81 174 LEU A N 1
ATOM 1415 C CA . LEU A 1 174 ? -8.845 -0.281 31.887 1.00 80.81 174 LEU A CA 1
ATOM 1416 C C . LEU A 1 174 ? -9.244 -1.581 32.610 1.00 80.81 174 LEU A C 1
ATOM 1418 O O . LEU A 1 174 ? -8.915 -1.756 33.790 1.00 80.81 174 LEU A O 1
ATOM 1422 N N . VAL A 1 175 ? -9.910 -2.513 31.920 1.00 84.19 175 VAL A N 1
ATOM 1423 C CA . VAL A 1 175 ? -10.197 -3.863 32.433 1.00 84.19 175 VAL A CA 1
ATOM 1424 C C . VAL A 1 175 ? -8.919 -4.702 32.527 1.00 84.19 175 VAL A C 1
ATOM 1426 O O . VAL A 1 175 ? -8.673 -5.329 33.560 1.00 84.19 175 VAL A O 1
ATOM 1429 N N . GLN A 1 176 ? -8.066 -4.687 31.498 1.00 79.62 176 GLN A N 1
ATOM 1430 C CA . GLN A 1 176 ? -6.808 -5.448 31.481 1.00 79.62 176 GLN A CA 1
ATOM 1431 C C . GLN A 1 176 ? -5.852 -5.027 32.603 1.00 79.62 176 GLN A C 1
ATOM 1433 O O . GLN A 1 176 ? -5.277 -5.882 33.283 1.00 79.62 176 GLN A O 1
ATOM 1438 N N . ILE A 1 177 ? -5.729 -3.722 32.859 1.00 80.62 177 ILE A N 1
ATOM 1439 C CA . ILE A 1 177 ? -4.909 -3.179 33.955 1.00 80.62 177 ILE A CA 1
ATOM 1440 C C . ILE A 1 177 ? -5.627 -3.212 35.316 1.00 80.62 177 ILE A C 1
ATOM 1442 O O . ILE A 1 177 ? -5.099 -2.709 36.309 1.00 80.62 177 ILE A O 1
ATOM 1446 N N . ARG A 1 178 ? -6.816 -3.831 35.380 1.00 81.06 178 ARG A N 1
ATOM 1447 C CA . ARG A 1 178 ? -7.648 -4.022 36.582 1.00 81.06 178 ARG A CA 1
ATOM 1448 C C . ARG A 1 178 ? -8.077 -2.729 37.282 1.00 81.06 178 ARG A C 1
ATOM 1450 O O . ARG A 1 178 ? -8.379 -2.758 38.478 1.00 81.06 178 ARG A O 1
ATOM 1457 N N . GLN A 1 179 ? -8.123 -1.613 36.557 1.00 81.50 179 GLN A N 1
ATOM 1458 C CA . GLN A 1 179 ? -8.736 -0.376 37.045 1.00 81.50 179 GLN A CA 1
ATOM 1459 C C . GLN A 1 179 ? -10.266 -0.476 37.038 1.00 81.50 179 GLN A C 1
ATOM 1461 O O . GLN A 1 179 ? -10.911 0.001 37.969 1.00 81.50 179 GLN A O 1
ATOM 1466 N N . ILE A 1 180 ? -10.842 -1.168 36.049 1.00 83.56 180 ILE A N 1
ATOM 1467 C CA . ILE A 1 180 ? -12.259 -1.544 36.026 1.00 83.56 180 ILE A CA 1
ATOM 1468 C C . ILE A 1 180 ? -12.379 -3.026 36.379 1.00 83.56 180 ILE A C 1
ATOM 1470 O O . ILE A 1 180 ? -11.664 -3.868 35.840 1.00 83.56 180 ILE A O 1
ATOM 1474 N N . ARG A 1 181 ? -13.302 -3.345 37.289 1.00 87.25 181 ARG A N 1
ATOM 1475 C CA . ARG A 1 181 ? -13.670 -4.722 37.642 1.00 87.25 181 ARG A CA 1
ATOM 1476 C C . ARG A 1 181 ? -15.024 -5.061 37.013 1.00 87.25 181 ARG A C 1
ATOM 1478 O O . ARG A 1 181 ? -16.034 -4.578 37.540 1.00 87.25 181 ARG A O 1
ATOM 1485 N N . PRO A 1 182 ? -15.067 -5.852 35.921 1.00 85.81 182 PRO A N 1
ATOM 1486 C CA . PRO A 1 182 ? -16.294 -6.168 35.184 1.00 85.81 182 PRO A CA 1
ATOM 1487 C C . PRO A 1 182 ? -17.433 -6.706 36.057 1.00 85.81 182 PRO A C 1
ATOM 1489 O O . PRO A 1 182 ? -18.598 -6.473 35.771 1.00 85.81 182 PRO A O 1
ATOM 1492 N N . GLU A 1 183 ? -17.116 -7.387 37.157 1.00 87.44 183 GLU A N 1
ATOM 1493 C CA . GLU A 1 183 ? -18.107 -8.007 38.043 1.00 87.44 183 GLU A CA 1
ATOM 1494 C C . GLU A 1 183 ? -18.870 -6.991 38.904 1.00 87.44 183 GLU A C 1
ATOM 1496 O O . GLU A 1 183 ? -19.897 -7.318 39.491 1.00 87.44 183 GLU A O 1
ATOM 1501 N N . THR A 1 184 ? -18.347 -5.769 39.028 1.00 86.81 184 THR A N 1
ATOM 1502 C CA . THR A 1 184 ? -18.892 -4.724 39.916 1.00 86.81 184 THR A CA 1
ATOM 1503 C C . THR A 1 184 ? -19.174 -3.407 39.199 1.00 86.81 184 THR A C 1
ATOM 1505 O O . THR A 1 184 ? -19.764 -2.497 39.783 1.00 86.81 184 THR A O 1
ATOM 1508 N N . ALA A 1 185 ? -18.742 -3.291 37.944 1.00 89.38 185 ALA A N 1
ATOM 1509 C CA . ALA A 1 185 ? -18.911 -2.098 37.137 1.00 89.38 185 ALA A CA 1
ATOM 1510 C C . ALA A 1 185 ? -20.283 -2.069 36.450 1.00 89.38 185 ALA A C 1
ATOM 1512 O O . ALA A 1 185 ? -20.857 -3.105 36.111 1.00 89.38 185 ALA A O 1
ATOM 1513 N N . HIS A 1 186 ? -20.784 -0.861 36.218 1.00 92.12 186 HIS A N 1
ATOM 1514 C CA . HIS A 1 186 ? -21.940 -0.607 35.360 1.00 92.12 186 HIS A CA 1
ATOM 1515 C C . HIS A 1 186 ? -21.511 0.288 34.203 1.00 92.12 186 HIS A C 1
ATOM 1517 O O . HIS A 1 186 ? -20.572 1.070 34.340 1.00 92.12 186 HIS A O 1
ATOM 1523 N N . VAL A 1 187 ? -22.191 0.171 33.074 1.00 92.56 187 VAL A N 1
ATOM 1524 C CA . VAL A 1 187 ? -21.914 0.909 31.848 1.00 92.56 187 VAL A CA 1
ATOM 1525 C C . VAL A 1 187 ? -23.182 1.563 31.324 1.00 92.56 187 VAL A C 1
ATOM 1527 O O . VAL A 1 187 ? -24.294 1.083 31.562 1.00 92.56 187 VAL A O 1
ATOM 1530 N N . TRP A 1 188 ? -23.018 2.661 30.605 1.00 92.69 188 TRP A N 1
ATOM 1531 C CA . TRP A 1 188 ? -24.109 3.369 29.952 1.00 92.69 188 TRP A CA 1
ATOM 1532 C C . TRP A 1 188 ? -23.589 4.061 28.693 1.00 92.69 188 TRP A C 1
ATOM 1534 O O . TRP A 1 188 ? -22.495 4.617 28.727 1.00 92.69 188 TRP A O 1
ATOM 1544 N N . LYS A 1 189 ? -24.365 4.055 27.606 1.00 90.12 189 LYS A N 1
ATOM 1545 C CA . LYS A 1 189 ? -24.122 4.883 26.414 1.00 90.12 189 LYS A CA 1
ATOM 1546 C C . LYS A 1 189 ? -25.368 5.679 26.049 1.00 90.12 189 LYS A C 1
ATOM 1548 O O . LYS A 1 189 ? -26.478 5.333 26.469 1.00 90.12 189 LYS A O 1
ATOM 1553 N N . SER A 1 190 ? -25.185 6.724 25.244 1.00 82.75 190 SER A N 1
ATOM 1554 C CA . SER A 1 190 ? -26.298 7.487 24.672 1.00 82.75 190 SER A CA 1
ATOM 1555 C C . SER A 1 190 ? -27.294 6.542 23.984 1.00 82.75 190 SER A C 1
ATOM 1557 O O . SER A 1 190 ? -26.904 5.640 23.249 1.00 82.75 190 SER A O 1
ATOM 1559 N N . GLY A 1 191 ? -28.584 6.697 24.285 1.00 82.38 191 GLY A N 1
ATOM 1560 C CA . GLY A 1 191 ? -29.647 5.801 23.813 1.00 82.38 191 GLY A CA 1
ATOM 1561 C C . GLY A 1 191 ? -30.016 4.656 24.767 1.00 82.38 191 GLY A C 1
ATOM 1562 O O . GLY A 1 191 ? -31.051 4.022 24.563 1.00 82.38 191 GLY A O 1
ATOM 1563 N N . MET A 1 192 ? -29.255 4.410 25.842 1.00 87.12 192 MET A N 1
ATOM 1564 C CA . MET A 1 192 ? -29.658 3.451 26.879 1.00 87.12 192 MET A CA 1
ATOM 1565 C C . MET A 1 192 ? -30.613 4.081 27.902 1.00 87.12 192 MET A C 1
ATOM 1567 O O . MET A 1 192 ? -30.337 5.173 28.406 1.00 87.12 192 MET A O 1
ATOM 1571 N N . PRO A 1 193 ? -31.711 3.395 28.273 1.00 85.56 193 PRO A N 1
ATOM 1572 C CA . PRO A 1 193 ? -32.685 3.934 29.221 1.00 85.56 193 PRO A CA 1
ATOM 1573 C C . PRO A 1 193 ? -32.144 4.017 30.657 1.00 85.56 193 PRO A C 1
ATOM 1575 O O . PRO A 1 193 ? -32.589 4.863 31.428 1.00 85.56 193 PRO A O 1
ATOM 1578 N N . GLU A 1 194 ? -31.190 3.157 31.023 1.00 92.81 194 GLU A N 1
ATOM 1579 C CA . GLU A 1 194 ? -30.597 3.089 32.360 1.00 92.81 194 GLU A CA 1
ATOM 1580 C C . GLU A 1 194 ? -29.184 2.490 32.326 1.00 92.81 194 GLU A C 1
ATOM 1582 O O . GLU A 1 194 ? -28.756 1.930 31.315 1.00 92.81 194 GLU A O 1
ATOM 1587 N N . TRP A 1 195 ? -28.453 2.619 33.436 1.00 90.88 195 TRP A N 1
ATOM 1588 C CA . TRP A 1 195 ? -27.144 1.991 33.619 1.00 90.88 195 TRP A CA 1
ATOM 1589 C C . TRP A 1 195 ? -27.288 0.474 33.684 1.00 90.88 195 TRP A C 1
ATOM 1591 O O . TRP A 1 195 ? -28.052 -0.050 34.492 1.00 90.88 195 TRP A O 1
ATOM 1601 N N . VAL A 1 196 ? -26.509 -0.236 32.877 1.00 93.00 196 VAL A N 1
ATOM 1602 C CA . VAL A 1 196 ? -26.549 -1.697 32.795 1.00 93.00 196 VAL A CA 1
ATOM 1603 C C . VAL A 1 196 ? -25.273 -2.274 33.396 1.00 93.00 196 VAL A C 1
ATOM 1605 O O . VAL A 1 196 ? -24.198 -1.702 33.259 1.00 93.00 196 VAL A O 1
ATOM 1608 N N . GLU A 1 197 ? -25.359 -3.413 34.080 1.00 91.94 197 GLU A N 1
ATOM 1609 C CA . GLU A 1 197 ? -24.169 -4.122 34.568 1.00 91.94 197 GLU A CA 1
ATOM 1610 C C . GLU A 1 197 ? -23.216 -4.451 33.411 1.00 91.94 197 GLU A C 1
ATOM 1612 O O . GLU A 1 197 ? -23.646 -4.914 32.353 1.00 91.94 197 GLU A O 1
ATOM 1617 N N . PHE A 1 198 ? -21.914 -4.262 33.635 1.00 90.62 198 PHE A N 1
ATOM 1618 C CA . PHE A 1 198 ? -20.878 -4.413 32.612 1.00 90.62 198 PHE A CA 1
ATOM 1619 C C . PHE A 1 198 ? -20.979 -5.762 31.882 1.00 90.62 198 PHE A C 1
ATOM 1621 O O . PHE A 1 198 ? -21.039 -5.804 30.662 1.00 90.62 198 PHE A O 1
ATOM 1628 N N . LEU A 1 199 ? -21.100 -6.876 32.608 1.00 90.19 199 LEU A N 1
ATOM 1629 C CA . LEU A 1 199 ? -21.180 -8.216 32.007 1.00 90.19 199 LEU A CA 1
ATOM 1630 C C . LEU A 1 199 ? -22.520 -8.533 31.318 1.00 90.19 199 LEU A C 1
ATOM 1632 O O . LEU A 1 199 ? -22.607 -9.529 30.603 1.00 90.19 199 LEU A O 1
ATOM 1636 N N . LYS A 1 200 ? -23.568 -7.728 31.528 1.00 90.25 200 LYS A N 1
ATOM 1637 C CA . LYS A 1 200 ? -24.863 -7.904 30.849 1.00 90.25 200 LYS A CA 1
ATOM 1638 C C . LYS A 1 200 ? -24.884 -7.261 29.464 1.00 90.25 200 LYS A C 1
ATOM 1640 O O . LYS A 1 200 ? -25.741 -7.621 28.660 1.00 90.25 200 LYS A O 1
ATOM 1645 N N . GLN A 1 201 ? -23.961 -6.343 29.175 1.00 89.00 201 GLN A N 1
ATOM 1646 C CA . GLN A 1 201 ? -23.812 -5.773 27.841 1.00 89.00 201 GLN A CA 1
ATOM 1647 C C . GLN A 1 201 ? -22.963 -6.691 26.950 1.00 89.00 201 GLN A C 1
ATOM 1649 O O . GLN A 1 201 ? -21.821 -6.968 27.315 1.00 89.00 201 GLN A O 1
ATOM 1654 N N . PRO A 1 202 ? -23.462 -7.150 25.783 1.00 84.12 202 PRO A N 1
ATOM 1655 C CA . PRO A 1 202 ? -22.723 -8.064 24.905 1.00 84.12 202 PRO A CA 1
ATOM 1656 C C . PRO A 1 202 ? -21.350 -7.530 24.481 1.00 84.12 202 PRO A C 1
ATOM 1658 O O . PRO A 1 202 ? -20.373 -8.274 24.486 1.00 84.12 202 PRO A O 1
ATOM 1661 N N . GLU A 1 203 ? -21.275 -6.234 24.172 1.00 83.81 203 GLU A N 1
ATOM 1662 C CA . GLU A 1 203 ? -20.042 -5.551 23.765 1.00 83.81 203 GLU A CA 1
ATOM 1663 C C . GLU A 1 203 ? -18.991 -5.563 24.884 1.00 83.81 203 GLU A C 1
ATOM 1665 O O . GLU A 1 203 ? -17.826 -5.867 24.649 1.00 83.81 203 GLU A O 1
ATOM 1670 N N . MET A 1 204 ? -19.419 -5.322 26.124 1.00 86.12 204 MET A N 1
ATOM 1671 C CA . MET A 1 204 ? -18.557 -5.319 27.308 1.00 86.12 204 MET A CA 1
ATOM 1672 C C . MET A 1 204 ? -18.185 -6.736 27.760 1.00 86.12 204 MET A C 1
ATOM 1674 O O . MET A 1 204 ? -17.045 -6.992 28.144 1.00 86.12 204 MET A O 1
ATOM 1678 N N . ALA A 1 205 ? -19.115 -7.689 27.670 1.00 84.88 205 ALA A N 1
ATOM 1679 C CA . ALA A 1 205 ? -18.865 -9.098 27.959 1.00 84.88 205 ALA A CA 1
ATOM 1680 C C . ALA A 1 205 ? -17.826 -9.702 26.998 1.00 84.88 205 ALA A C 1
ATOM 1682 O O . ALA A 1 205 ? -16.982 -10.496 27.422 1.00 84.88 205 ALA A O 1
ATOM 1683 N N . ALA A 1 206 ? -17.835 -9.285 25.726 1.00 82.44 206 ALA A N 1
ATOM 1684 C CA . ALA A 1 206 ? -16.847 -9.700 24.733 1.00 82.44 206 ALA A CA 1
ATOM 1685 C C . ALA A 1 206 ? -15.414 -9.277 25.104 1.00 82.44 206 ALA A C 1
ATOM 1687 O O . ALA A 1 206 ? -14.474 -10.005 24.790 1.00 82.44 206 ALA A O 1
ATOM 1688 N N . LEU A 1 207 ? -15.234 -8.169 25.837 1.00 79.06 207 LEU A N 1
ATOM 1689 C CA . LEU A 1 207 ? -13.913 -7.697 26.281 1.00 79.06 207 LEU A CA 1
ATOM 1690 C C . LEU A 1 207 ? -13.251 -8.615 27.318 1.00 79.06 207 LEU A C 1
ATOM 1692 O O . LEU A 1 207 ? -12.033 -8.565 27.495 1.00 79.06 207 LEU A O 1
ATOM 1696 N N . VAL A 1 208 ? -14.044 -9.437 28.013 1.00 76.94 208 VAL A N 1
ATOM 1697 C CA . VAL A 1 208 ? -13.590 -10.327 29.097 1.00 76.94 208 VAL A CA 1
ATOM 1698 C C . VAL A 1 208 ? -13.575 -11.797 28.658 1.00 76.94 208 VAL A C 1
ATOM 1700 O O . VAL A 1 208 ? -13.064 -12.658 29.377 1.00 76.94 208 VAL A O 1
ATOM 1703 N N . ALA A 1 209 ? -14.118 -12.112 27.478 1.00 68.00 209 ALA A N 1
ATOM 1704 C CA . ALA A 1 209 ? -14.126 -13.470 26.958 1.00 68.00 209 ALA A CA 1
ATOM 1705 C C . ALA A 1 209 ? -12.687 -13.928 26.641 1.00 68.00 209 ALA A C 1
ATOM 1707 O O . ALA A 1 209 ? -11.958 -13.223 25.938 1.00 68.00 209 ALA A O 1
ATOM 1708 N N . PRO A 1 210 ? -12.248 -15.108 27.120 1.00 53.03 210 PRO A N 1
ATOM 1709 C CA . PRO A 1 210 ? -10.972 -15.664 26.697 1.00 53.03 210 PRO A CA 1
ATOM 1710 C C . PRO A 1 210 ? -11.036 -15.907 25.188 1.00 53.03 210 PRO A C 1
ATOM 1712 O O . PRO A 1 210 ? -11.977 -16.528 24.693 1.00 53.03 210 PRO A O 1
ATOM 1715 N N . SER A 1 211 ? -10.042 -15.413 24.455 1.00 43.19 211 SER A N 1
ATOM 1716 C CA . SER A 1 211 ? -9.893 -15.646 23.024 1.00 43.19 211 SER A CA 1
ATOM 1717 C C . SER A 1 211 ? -9.775 -17.149 22.758 1.00 43.19 211 SER A C 1
ATOM 1719 O O . SER A 1 211 ? -8.706 -17.747 22.875 1.00 43.19 211 SER A O 1
ATOM 1721 N N . VAL A 1 212 ? -10.893 -17.789 22.415 1.00 42.66 212 VAL A N 1
ATOM 1722 C CA . VAL A 1 212 ? -10.902 -19.167 21.925 1.00 42.66 212 VAL A CA 1
ATOM 1723 C C . VAL A 1 212 ? -10.325 -19.127 20.516 1.00 42.66 212 VAL A C 1
ATOM 1725 O O . VAL A 1 212 ? -11.038 -18.896 19.543 1.00 42.66 212 VAL A O 1
ATOM 1728 N N . GLN A 1 213 ? -9.011 -19.314 20.399 1.00 40.84 213 GLN A N 1
ATOM 1729 C CA . GLN A 1 213 ? -8.419 -19.677 19.117 1.00 40.84 213 GLN A CA 1
ATOM 1730 C C . GLN A 1 213 ? -9.099 -20.975 18.649 1.00 40.84 213 GLN A C 1
ATOM 1732 O O . GLN A 1 213 ? -9.119 -21.946 19.416 1.00 40.84 213 GLN A O 1
ATOM 1737 N N . PRO A 1 214 ? -9.684 -21.030 17.439 1.00 41.03 214 PRO A N 1
ATOM 1738 C CA . PRO A 1 214 ? -10.179 -22.290 16.909 1.00 41.03 214 PRO A CA 1
ATOM 1739 C C . PRO A 1 214 ? -9.006 -23.284 16.834 1.00 41.03 214 PRO A C 1
ATOM 1741 O O . PRO A 1 214 ? -7.900 -22.888 16.451 1.00 41.03 214 PRO A O 1
ATOM 1744 N N . PRO A 1 215 ? -9.196 -24.559 17.223 1.00 49.06 215 PRO A N 1
ATOM 1745 C CA . PRO A 1 215 ? -8.126 -25.544 17.148 1.00 49.06 215 PRO A CA 1
ATOM 1746 C C . PRO A 1 215 ? -7.628 -25.674 15.697 1.00 49.06 215 PRO A C 1
ATOM 1748 O O . PRO A 1 215 ? -8.435 -25.579 14.766 1.00 49.06 215 PRO A O 1
ATOM 1751 N N . PRO A 1 216 ? -6.318 -25.893 15.478 1.00 47.47 216 PRO A N 1
ATOM 1752 C CA . PRO A 1 216 ? -5.770 -26.052 14.137 1.00 47.47 216 PRO A CA 1
ATOM 1753 C C . PRO A 1 216 ? -6.454 -27.223 13.421 1.00 47.47 216 PRO A C 1
ATOM 1755 O O . PRO A 1 216 ? -6.648 -28.294 14.001 1.00 47.47 216 PRO A O 1
ATOM 1758 N N . MET A 1 217 ? -6.827 -27.006 12.156 1.00 45.19 217 MET A N 1
ATOM 1759 C CA . MET A 1 217 ? -7.417 -28.034 11.297 1.00 45.19 21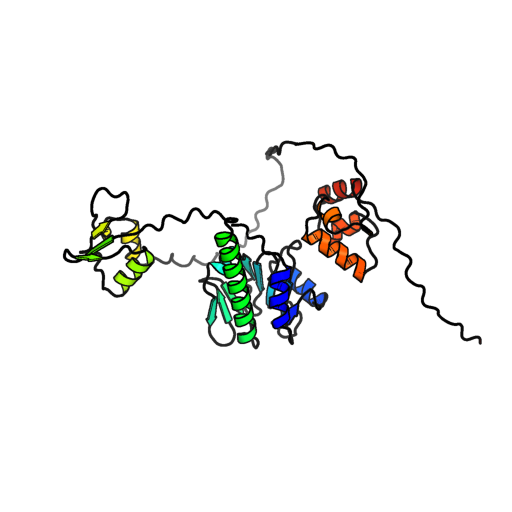7 MET A CA 1
ATOM 1760 C C . MET A 1 217 ? -6.533 -29.295 11.270 1.00 45.19 217 MET A C 1
ATOM 1762 O O . MET A 1 217 ? -5.309 -29.172 11.152 1.00 45.19 217 MET A O 1
ATOM 1766 N N . PRO A 1 218 ? -7.114 -30.509 11.330 1.00 57.44 218 PRO A N 1
ATOM 1767 C CA . PRO A 1 218 ? -6.352 -31.728 11.099 1.00 57.44 218 PRO A CA 1
ATOM 1768 C C . PRO A 1 218 ? -5.779 -31.738 9.667 1.00 57.44 218 PRO A C 1
ATOM 1770 O O . PRO A 1 218 ? -6.412 -31.209 8.749 1.00 57.44 218 PRO A O 1
ATOM 1773 N N . PRO A 1 219 ? -4.587 -32.324 9.451 1.00 47.41 219 PRO A N 1
ATOM 1774 C CA . PRO A 1 219 ? -3.945 -32.340 8.141 1.00 47.41 219 PRO A CA 1
ATOM 1775 C C . PRO A 1 219 ? -4.796 -33.100 7.106 1.00 47.41 219 PRO A C 1
ATOM 1777 O O . PRO A 1 219 ? -5.478 -34.066 7.465 1.00 47.41 219 PRO A O 1
ATOM 1780 N N . PRO A 1 220 ? -4.750 -32.708 5.818 1.00 46.12 220 PRO A N 1
ATOM 1781 C CA . PRO A 1 220 ? -5.502 -33.389 4.774 1.00 46.12 220 PRO A CA 1
ATOM 1782 C C . PRO A 1 220 ? -5.007 -34.830 4.603 1.00 46.12 220 PRO A C 1
ATOM 1784 O O . PRO A 1 220 ? -3.806 -35.090 4.505 1.00 46.12 220 PRO A O 1
ATOM 1787 N N . LEU A 1 221 ? -5.950 -35.774 4.549 1.00 42.16 221 LEU A N 1
ATOM 1788 C CA . LEU A 1 221 ? -5.677 -37.170 4.208 1.00 42.16 221 LEU A CA 1
ATOM 1789 C C . LEU A 1 221 ? -5.100 -37.270 2.781 1.00 42.16 221 LEU A C 1
ATOM 1791 O O . LEU A 1 221 ? -5.508 -36.506 1.897 1.00 42.16 221 LEU A O 1
ATOM 1795 N N . PRO A 1 222 ? -4.184 -38.222 2.519 1.00 39.72 222 PRO A N 1
ATOM 1796 C CA . PRO A 1 222 ? -3.609 -38.411 1.196 1.00 39.72 222 PRO A CA 1
ATOM 1797 C C . PRO A 1 222 ? -4.708 -38.839 0.220 1.00 39.72 222 PRO A C 1
ATOM 1799 O O . PRO A 1 222 ? -5.208 -39.962 0.258 1.00 39.72 222 PRO A O 1
ATOM 1802 N N . THR A 1 223 ? -5.099 -37.918 -0.657 1.00 40.69 223 THR A N 1
ATOM 1803 C CA . THR A 1 223 ? -6.105 -38.175 -1.685 1.00 40.69 223 THR A CA 1
ATOM 1804 C C . THR A 1 223 ? -5.414 -38.852 -2.858 1.00 40.69 223 THR A C 1
ATOM 1806 O O . THR A 1 223 ? -4.865 -38.196 -3.737 1.00 40.69 223 THR A O 1
ATOM 1809 N N . ASN A 1 224 ? -5.421 -40.181 -2.860 1.00 37.69 224 ASN A N 1
ATOM 1810 C CA . ASN A 1 224 ? -5.186 -40.955 -4.067 1.00 37.69 224 ASN A CA 1
ATOM 1811 C C . ASN A 1 224 ? -6.446 -41.758 -4.359 1.00 37.69 224 ASN A C 1
ATOM 1813 O O . ASN A 1 224 ? -6.602 -42.854 -3.830 1.00 37.69 224 ASN A O 1
ATOM 1817 N N . GLN A 1 225 ? -7.333 -41.200 -5.180 1.00 35.91 225 GLN A N 1
ATOM 1818 C CA . GLN A 1 225 ? -8.186 -41.969 -6.080 1.00 35.91 225 GLN A CA 1
ATOM 1819 C C . GLN A 1 225 ? -8.878 -41.037 -7.075 1.00 35.91 225 GLN A C 1
ATOM 1821 O O . GLN A 1 225 ? -9.626 -40.131 -6.720 1.00 35.91 225 GLN A O 1
ATOM 1826 N N . PHE A 1 226 ? -8.560 -41.291 -8.341 1.00 40.66 226 PHE A N 1
ATOM 1827 C CA . PHE A 1 226 ? -9.214 -40.778 -9.528 1.00 40.66 226 PHE A CA 1
ATOM 1828 C C . PHE A 1 226 ? -10.734 -40.929 -9.425 1.00 40.66 226 PHE A C 1
ATOM 1830 O O . PHE A 1 226 ? -11.236 -42.043 -9.281 1.00 40.66 226 PHE A O 1
ATOM 1837 N N . PHE A 1 227 ? -11.459 -39.826 -9.601 1.00 32.34 227 PHE A N 1
ATOM 1838 C CA . PHE A 1 227 ? -12.857 -39.873 -10.007 1.00 32.34 227 PHE A CA 1
ATOM 1839 C C . PHE A 1 227 ? -13.083 -38.842 -11.112 1.00 32.34 227 PHE A C 1
ATOM 1841 O O . PHE A 1 227 ? -13.155 -37.642 -10.870 1.00 32.34 227 PHE A O 1
ATOM 1848 N N . ILE A 1 228 ? -13.140 -39.337 -12.346 1.00 40.16 228 ILE A N 1
ATOM 1849 C CA . ILE A 1 228 ? -13.717 -38.625 -13.484 1.00 40.16 228 ILE A CA 1
ATOM 1850 C C . ILE A 1 228 ? -15.169 -39.097 -13.582 1.00 40.16 228 ILE A C 1
ATOM 1852 O O . ILE A 1 228 ? -15.407 -40.306 -13.621 1.00 40.16 228 ILE A O 1
ATOM 1856 N N . PRO A 1 229 ? -16.130 -38.171 -13.671 1.00 32.94 229 PRO A N 1
ATOM 1857 C CA . PRO A 1 229 ? -17.254 -38.357 -14.583 1.00 32.94 229 PRO A CA 1
ATOM 1858 C C . PRO A 1 229 ? -17.545 -37.088 -15.422 1.00 32.94 229 PRO A C 1
ATOM 1860 O O . PRO A 1 229 ? -16.925 -36.046 -15.210 1.00 32.94 229 PRO A O 1
ATOM 1863 N N . PRO A 1 230 ? -18.401 -37.204 -16.457 1.00 39.16 230 PRO A N 1
ATOM 1864 C CA . PRO A 1 230 ? -18.193 -36.560 -17.751 1.00 39.16 230 PRO A CA 1
ATOM 1865 C C . PRO A 1 230 ? -18.931 -35.226 -17.935 1.00 39.16 230 PRO A C 1
ATOM 1867 O O . PRO A 1 230 ? -19.807 -34.844 -17.165 1.00 39.16 230 PRO A O 1
ATOM 1870 N N . ALA A 1 231 ? -18.585 -34.553 -19.032 1.00 41.72 231 ALA A N 1
ATOM 1871 C CA . ALA A 1 231 ? -19.248 -33.365 -19.549 1.00 41.72 231 ALA A CA 1
ATOM 1872 C C . ALA A 1 231 ? -20.729 -33.602 -19.910 1.00 41.72 231 ALA A C 1
ATOM 1874 O O . ALA A 1 231 ? -21.030 -34.533 -20.653 1.00 41.72 231 ALA A O 1
ATOM 1875 N N . ALA A 1 232 ? -21.610 -32.697 -19.469 1.00 31.55 232 ALA A N 1
ATOM 1876 C CA . ALA A 1 232 ? -22.717 -32.125 -20.247 1.00 31.55 232 ALA A CA 1
ATOM 1877 C C . ALA A 1 232 ? -23.403 -30.985 -19.467 1.00 31.55 232 ALA A C 1
ATOM 1879 O O . ALA A 1 232 ? -23.534 -31.027 -18.248 1.00 31.55 232 ALA A O 1
ATOM 1880 N N . SER A 1 233 ? -23.813 -29.971 -20.228 1.00 36.91 233 SER A N 1
ATOM 1881 C CA . SER A 1 233 ? -24.493 -28.723 -19.875 1.00 36.91 233 SER A CA 1
ATOM 1882 C C . SER A 1 233 ? -25.677 -28.839 -18.912 1.00 36.91 233 SER A C 1
ATOM 1884 O O . SER A 1 233 ? -26.475 -29.757 -19.037 1.00 36.91 233 SER A O 1
ATOM 1886 N N . THR A 1 234 ? -25.868 -27.815 -18.075 1.00 33.81 234 THR A N 1
ATOM 1887 C CA . THR A 1 234 ? -26.898 -26.762 -18.247 1.00 33.81 234 THR A CA 1
ATOM 1888 C C . THR A 1 234 ? -26.830 -25.802 -17.058 1.00 33.81 234 THR A C 1
ATOM 1890 O O . THR A 1 234 ? -27.118 -26.205 -15.936 1.00 33.81 234 THR A O 1
ATOM 1893 N N . ALA A 1 235 ? -26.513 -24.529 -17.299 1.00 29.08 235 ALA A N 1
ATOM 1894 C CA . ALA A 1 235 ? -26.914 -23.446 -16.408 1.00 29.08 235 ALA A CA 1
ATOM 1895 C C . ALA A 1 235 ? -27.213 -22.193 -17.240 1.00 29.08 235 ALA A C 1
ATOM 1897 O O . ALA A 1 235 ? -26.424 -21.761 -18.078 1.00 29.08 235 ALA A O 1
ATOM 1898 N N . THR A 1 236 ? -28.429 -21.717 -17.033 1.00 33.00 236 THR A N 1
ATOM 1899 C CA . THR A 1 236 ? -29.182 -20.635 -17.666 1.00 33.00 236 THR A CA 1
ATOM 1900 C C . THR A 1 236 ? -28.498 -19.267 -17.478 1.00 33.00 236 THR A C 1
ATOM 1902 O O . THR A 1 236 ? -27.758 -19.096 -16.508 1.00 33.00 236 THR A O 1
ATOM 1905 N N . PRO A 1 237 ? -28.731 -18.276 -18.364 1.00 31.77 237 PRO A N 1
ATOM 1906 C CA . PRO A 1 237 ? -28.040 -16.992 -18.327 1.00 31.77 237 PRO A CA 1
ATOM 1907 C C . PRO A 1 237 ? -28.613 -16.090 -17.229 1.00 31.77 237 PRO A C 1
ATOM 1909 O O . PRO A 1 237 ? -29.823 -15.887 -17.156 1.00 31.77 237 PRO A O 1
ATOM 1912 N N . PHE A 1 238 ? -27.736 -15.498 -16.423 1.00 35.19 238 PHE A N 1
ATOM 1913 C CA . PHE A 1 238 ? -28.061 -14.345 -15.591 1.00 35.19 238 PHE A CA 1
ATOM 1914 C C . PHE A 1 238 ? -27.824 -13.083 -16.434 1.00 35.19 238 PHE A C 1
ATOM 1916 O O . PHE A 1 238 ? -26.690 -12.791 -16.813 1.00 35.19 238 PHE A O 1
ATOM 1923 N N . GLN A 1 239 ? -28.903 -12.395 -16.815 1.00 31.06 239 GLN A N 1
ATOM 1924 C CA . GLN A 1 239 ? -28.846 -11.085 -17.462 1.00 31.06 239 GLN A CA 1
ATOM 1925 C C . GLN A 1 239 ? -28.715 -10.010 -16.382 1.00 31.06 239 GLN A C 1
ATOM 1927 O O . GLN A 1 239 ? -29.690 -9.697 -15.705 1.00 31.06 239 GLN A O 1
ATOM 1932 N N . GLU A 1 240 ? -27.532 -9.414 -16.264 1.00 31.58 240 GLU A N 1
ATOM 1933 C CA . GLU A 1 240 ? -27.374 -8.091 -15.663 1.00 31.58 240 GLU A CA 1
ATOM 1934 C C . GLU A 1 240 ? -27.489 -7.050 -16.777 1.00 31.58 240 GLU A C 1
ATOM 1936 O O . GLU A 1 240 ? -26.593 -6.846 -17.598 1.00 31.58 240 GLU A O 1
ATOM 1941 N N . THR A 1 241 ? -28.668 -6.444 -16.837 1.00 30.03 241 THR A N 1
ATOM 1942 C CA . THR A 1 241 ? -28.958 -5.242 -17.606 1.00 30.03 241 THR A CA 1
ATOM 1943 C C . THR A 1 241 ? -28.239 -4.064 -16.958 1.00 30.03 241 THR A C 1
ATOM 1945 O O . THR A 1 241 ? -28.659 -3.599 -15.900 1.00 30.03 241 THR A O 1
ATOM 1948 N N . TRP A 1 242 ? -27.186 -3.552 -17.591 1.00 30.91 242 TRP A N 1
ATOM 1949 C CA . TRP A 1 242 ? -26.837 -2.145 -17.432 1.00 30.91 242 TRP A CA 1
ATOM 1950 C C . TRP A 1 242 ? -27.491 -1.384 -18.579 1.00 30.91 242 TRP A C 1
ATOM 1952 O O . TRP A 1 242 ? -27.254 -1.635 -19.763 1.00 30.91 242 TRP A O 1
ATOM 1962 N N . ASP A 1 243 ? -28.421 -0.538 -18.163 1.00 30.00 243 ASP A N 1
ATOM 1963 C CA . ASP A 1 243 ? -29.188 0.368 -18.988 1.00 30.00 243 ASP A CA 1
ATOM 1964 C C . ASP A 1 243 ? -28.253 1.310 -19.754 1.00 30.00 243 ASP A C 1
ATOM 1966 O O . ASP A 1 243 ? -27.186 1.715 -19.287 1.00 30.00 243 ASP A O 1
ATOM 1970 N N . THR A 1 244 ? -28.669 1.604 -20.974 1.00 32.59 244 THR A N 1
ATOM 1971 C CA . THR A 1 244 ? -27.982 2.441 -21.939 1.00 32.59 244 THR A CA 1
ATOM 1972 C C . THR A 1 244 ? -28.468 3.869 -21.758 1.00 32.59 244 THR A C 1
ATOM 1974 O O . THR A 1 244 ? -29.600 4.185 -22.109 1.00 32.59 244 THR A O 1
ATOM 1977 N N . THR A 1 245 ? -27.590 4.769 -21.330 1.00 30.19 245 THR A N 1
ATOM 1978 C CA . THR A 1 245 ? -27.718 6.186 -21.674 1.00 30.19 245 THR A CA 1
ATOM 1979 C C . THR A 1 245 ? -26.769 6.493 -22.822 1.00 30.19 245 THR A C 1
ATOM 1981 O O . THR A 1 245 ? -25.569 6.696 -22.664 1.00 30.19 245 THR A O 1
ATOM 1984 N N . VAL A 1 246 ? -27.348 6.479 -24.021 1.00 41.66 246 VAL A N 1
ATOM 1985 C CA . VAL A 1 246 ? -26.791 7.096 -25.223 1.00 41.66 246 VAL A CA 1
ATOM 1986 C C . VAL A 1 246 ? -26.607 8.595 -24.976 1.00 41.66 246 VAL A C 1
ATOM 1988 O O . VAL A 1 246 ? -27.580 9.316 -24.765 1.00 41.66 246 VAL A O 1
ATOM 1991 N N . ALA A 1 247 ? -25.364 9.063 -25.031 1.00 32.06 247 ALA A N 1
ATOM 1992 C CA . ALA A 1 247 ? -25.051 10.446 -25.348 1.00 32.06 247 ALA A CA 1
ATOM 1993 C C . ALA A 1 247 ? -24.330 10.441 -26.698 1.00 32.06 247 ALA A C 1
ATOM 1995 O O . ALA A 1 247 ? -23.228 9.920 -26.844 1.00 32.06 247 ALA A O 1
ATOM 1996 N N . ASP A 1 248 ? -25.058 10.947 -27.684 1.00 37.56 248 ASP A N 1
ATOM 1997 C CA . ASP A 1 248 ? -24.684 11.136 -29.076 1.00 37.56 248 ASP A CA 1
ATOM 1998 C C . ASP A 1 248 ? -23.548 12.171 -29.160 1.00 37.56 248 ASP A C 1
ATOM 2000 O O . ASP A 1 248 ? -23.690 13.307 -28.700 1.00 37.56 248 ASP A O 1
ATOM 2004 N N . GLY A 1 249 ? -22.408 11.773 -29.718 1.00 32.31 249 GLY A N 1
ATOM 2005 C CA . GLY A 1 249 ? -21.237 12.616 -29.924 1.00 32.31 249 GLY A CA 1
ATOM 2006 C C . GLY A 1 249 ? -20.423 12.031 -31.067 1.00 32.31 249 GLY A C 1
ATOM 2007 O O . GLY A 1 249 ? -19.857 10.954 -30.940 1.00 32.31 249 GLY A O 1
ATOM 2008 N N . VAL A 1 250 ? -20.450 12.714 -32.206 1.00 40.53 250 VAL A N 1
ATOM 2009 C CA . VAL A 1 250 ? -19.894 12.286 -33.493 1.00 40.53 250 VAL A CA 1
ATOM 2010 C C . VAL A 1 250 ? -18.456 11.765 -33.346 1.00 40.53 250 VAL A C 1
ATOM 2012 O O . VAL A 1 250 ? -17.537 12.531 -33.065 1.00 40.53 250 VAL A O 1
ATOM 2015 N N . ASP A 1 251 ? -18.312 10.456 -33.577 1.00 54.28 251 ASP A N 1
ATOM 2016 C CA . ASP A 1 251 ? -17.087 9.652 -33.657 1.00 54.28 251 ASP A CA 1
ATOM 2017 C C . ASP A 1 251 ? -16.039 10.307 -34.573 1.00 54.28 251 ASP A C 1
ATOM 2019 O O . ASP A 1 251 ? -16.024 10.109 -35.792 1.00 54.28 251 ASP A O 1
ATOM 2023 N N . THR A 1 252 ? -15.113 11.070 -33.997 1.00 61.88 252 THR A N 1
ATOM 2024 C CA . THR A 1 252 ? -13.788 11.226 -34.598 1.00 61.88 252 THR A CA 1
ATOM 2025 C C . THR A 1 252 ? -12.878 10.180 -33.966 1.00 61.88 252 THR A C 1
ATOM 2027 O O . THR A 1 252 ? -12.568 10.310 -32.781 1.00 61.88 252 THR A O 1
ATOM 2030 N N . PRO A 1 253 ? -12.442 9.149 -34.712 1.00 78.44 253 PRO A N 1
ATOM 2031 C CA . PRO A 1 253 ? -11.515 8.157 -34.188 1.00 78.44 253 PRO A CA 1
ATOM 2032 C C . PRO A 1 253 ? -10.260 8.821 -33.608 1.00 78.44 253 PRO A C 1
ATOM 2034 O O . PRO A 1 253 ? -9.627 9.652 -34.262 1.00 78.44 253 PRO A O 1
ATOM 2037 N N . VAL A 1 254 ? -9.882 8.437 -32.394 1.00 85.25 254 VAL A N 1
ATOM 2038 C CA . VAL A 1 254 ? -8.742 8.993 -31.661 1.00 85.25 254 VAL A CA 1
ATOM 2039 C C . VAL A 1 254 ? -7.442 8.412 -32.221 1.00 85.25 254 VAL A C 1
ATOM 2041 O O . VAL A 1 254 ? -7.278 7.192 -32.279 1.00 85.25 254 VAL A O 1
ATOM 2044 N N . ASP A 1 255 ? -6.506 9.267 -32.649 1.00 87.06 255 ASP A N 1
ATOM 2045 C CA . ASP A 1 255 ? -5.195 8.822 -33.146 1.00 87.06 255 ASP A CA 1
ATOM 2046 C C . ASP A 1 255 ? -4.261 8.459 -31.987 1.00 87.06 255 ASP A C 1
ATOM 2048 O O . ASP A 1 255 ? -3.740 9.318 -31.275 1.00 87.06 255 ASP A O 1
ATOM 2052 N N . PHE A 1 256 ? -3.966 7.173 -31.837 1.00 87.81 256 PHE A N 1
ATOM 2053 C CA . PHE A 1 256 ? -3.116 6.630 -30.783 1.00 87.81 256 PHE A CA 1
ATOM 2054 C C . PHE A 1 256 ? -1.651 7.025 -30.858 1.00 87.81 256 PHE A C 1
ATOM 2056 O O . PHE A 1 256 ? -0.926 6.677 -29.929 1.00 87.81 256 PHE A O 1
ATOM 2063 N N . ASN A 1 257 ? -1.201 7.727 -31.895 1.00 86.75 257 ASN A N 1
ATOM 2064 C CA . ASN A 1 257 ? 0.156 8.261 -31.985 1.00 86.75 257 ASN A CA 1
ATOM 2065 C C . ASN A 1 257 ? 0.221 9.773 -31.714 1.00 86.75 257 ASN A C 1
ATOM 2067 O O . ASN A 1 257 ? 1.310 10.285 -31.457 1.00 86.75 257 ASN A O 1
ATOM 2071 N N . GLN A 1 258 ? -0.919 10.476 -31.711 1.00 81.75 258 GLN A N 1
ATOM 2072 C CA . GLN A 1 258 ? -0.992 11.938 -31.550 1.00 81.75 258 GLN A CA 1
ATOM 2073 C C . GLN A 1 258 ? -1.917 12.405 -30.412 1.00 81.75 258 GLN A C 1
ATOM 2075 O O . GLN A 1 258 ? -1.784 13.537 -29.961 1.00 81.75 258 GLN A O 1
ATOM 2080 N N . ALA A 1 259 ? -2.817 11.551 -29.918 1.00 84.50 259 ALA A N 1
ATOM 2081 C CA . ALA A 1 259 ? -3.835 11.913 -28.931 1.00 84.50 259 ALA A CA 1
ATOM 2082 C C . ALA A 1 259 ? -3.252 12.342 -27.580 1.00 84.50 259 ALA A C 1
ATOM 2084 O O . ALA A 1 259 ? -2.257 11.769 -27.125 1.00 84.50 259 ALA A O 1
ATOM 2085 N N . THR A 1 260 ? -3.877 13.313 -26.922 1.00 80.69 260 THR A N 1
ATOM 2086 C CA . THR A 1 260 ? -3.501 13.721 -25.562 1.00 80.69 260 THR A CA 1
ATOM 2087 C C . THR A 1 260 ? -3.908 12.666 -24.533 1.00 80.69 260 THR A C 1
ATOM 2089 O O . THR A 1 260 ? -4.609 11.704 -24.852 1.00 80.69 260 THR A O 1
ATOM 2092 N N . GLU A 1 261 ? -3.432 12.810 -23.294 1.00 74.75 261 GLU A N 1
ATOM 2093 C CA . GLU A 1 261 ? -3.766 11.870 -22.221 1.00 74.75 261 GLU A CA 1
ATOM 2094 C C . GLU A 1 261 ? -5.281 11.799 -22.010 1.00 74.75 261 GLU A C 1
ATOM 2096 O O . GLU A 1 261 ? -5.836 10.712 -21.919 1.00 74.75 261 GLU A O 1
ATOM 2101 N N . GLU A 1 262 ? -5.948 12.950 -22.014 1.00 73.31 262 GLU A N 1
ATOM 2102 C CA . GLU A 1 262 ? -7.388 13.088 -21.802 1.00 73.31 262 GLU A CA 1
ATOM 2103 C C . GLU A 1 262 ? -8.177 12.402 -22.924 1.00 73.31 262 GLU A C 1
ATOM 2105 O O . GLU A 1 262 ? -9.090 11.630 -22.658 1.00 73.31 262 GLU A O 1
ATOM 2110 N N . GLN A 1 263 ? -7.757 12.581 -24.179 1.00 79.31 263 GLN A N 1
ATOM 2111 C CA . GLN A 1 263 ? -8.394 11.949 -25.341 1.00 79.31 263 GLN A CA 1
ATOM 2112 C C . GLN A 1 263 ? -8.255 10.421 -25.342 1.00 79.31 263 GLN A C 1
ATOM 2114 O O . GLN A 1 263 ? -9.109 9.713 -25.865 1.00 79.31 263 GLN A O 1
ATOM 2119 N N . LEU A 1 264 ? -7.170 9.892 -24.772 1.00 81.19 264 LEU A N 1
ATOM 2120 C CA . LEU A 1 264 ? -6.986 8.449 -24.627 1.00 81.19 264 LEU A CA 1
ATOM 2121 C C . LEU A 1 264 ? -7.868 7.867 -23.519 1.00 81.19 264 LEU A C 1
ATOM 2123 O O . LEU A 1 264 ? -8.274 6.716 -23.632 1.00 81.19 264 LEU A O 1
ATOM 2127 N N . GLN A 1 265 ? -8.159 8.639 -22.470 1.00 77.12 265 GLN A N 1
ATOM 2128 C CA . GLN A 1 265 ? -8.987 8.207 -21.337 1.00 77.12 265 GLN A CA 1
ATOM 2129 C C . GLN A 1 265 ? -10.470 8.054 -21.684 1.00 77.12 265 GLN A C 1
ATOM 2131 O O . GLN A 1 265 ? -11.202 7.340 -21.003 1.00 77.12 265 GLN A O 1
ATOM 2136 N N . GLU A 1 266 ? -10.921 8.730 -22.737 1.00 78.06 266 GLU A N 1
ATOM 2137 C CA . GLU A 1 266 ? -12.296 8.631 -23.230 1.00 78.06 266 GLU A CA 1
ATOM 2138 C C . GLU A 1 266 ? -12.557 7.300 -23.961 1.00 78.06 266 GLU A C 1
ATOM 2140 O O . GLU A 1 266 ? -13.703 6.967 -24.269 1.00 78.06 266 GLU A O 1
ATOM 2145 N N . LEU A 1 267 ? -11.510 6.505 -24.219 1.00 80.06 267 LEU A N 1
ATOM 2146 C CA . LEU A 1 267 ? -11.602 5.278 -25.000 1.00 80.06 267 LEU A CA 1
ATOM 2147 C C . LEU A 1 267 ? -11.955 4.042 -24.154 1.00 80.06 267 LEU A C 1
ATOM 2149 O O . LEU A 1 267 ? -11.496 3.869 -23.021 1.00 80.06 267 LEU A O 1
ATOM 2153 N N . PRO A 1 268 ? -12.724 3.094 -24.719 1.00 68.25 268 PRO A N 1
ATOM 2154 C CA . PRO A 1 268 ? -13.230 1.938 -23.997 1.00 68.25 268 PRO A CA 1
ATOM 2155 C C . PRO A 1 268 ? -12.094 1.025 -23.531 1.00 68.25 268 PRO A C 1
ATOM 2157 O O . PRO A 1 268 ? -11.399 0.399 -24.331 1.00 68.25 268 PRO A O 1
ATOM 2160 N N . GLY A 1 269 ? -11.962 0.892 -22.211 1.00 65.06 269 GLY A N 1
ATOM 2161 C CA . GLY A 1 269 ? -10.914 0.083 -21.586 1.00 65.06 269 GLY A CA 1
ATOM 2162 C C . GLY A 1 269 ? -9.584 0.815 -21.408 1.00 65.06 269 GLY A C 1
ATOM 2163 O O . GLY A 1 269 ? -8.628 0.197 -20.947 1.00 65.06 269 GLY A O 1
ATOM 2164 N N . ILE A 1 270 ? -9.516 2.111 -21.722 1.00 68.31 270 ILE A N 1
ATOM 2165 C CA . ILE A 1 270 ? -8.339 2.948 -21.499 1.00 68.31 270 ILE A CA 1
ATOM 2166 C C . ILE A 1 270 ? -8.713 4.022 -20.485 1.00 68.31 270 ILE A C 1
ATOM 2168 O O . ILE A 1 270 ? -9.332 5.016 -20.819 1.00 68.31 270 ILE A O 1
ATOM 2172 N N . GLY A 1 271 ? -8.344 3.807 -19.225 1.00 54.81 271 GLY A N 1
ATOM 2173 C CA . GLY A 1 271 ? -8.396 4.852 -18.200 1.00 54.81 271 GLY A CA 1
ATOM 2174 C C . GLY A 1 271 ? -7.099 5.662 -18.149 1.00 54.81 271 GLY A C 1
ATOM 2175 O O . GLY A 1 271 ? -6.187 5.448 -18.952 1.00 54.81 271 GLY A O 1
ATOM 2176 N N . ILE A 1 272 ? -6.975 6.529 -17.140 1.00 56.38 272 ILE A N 1
ATOM 2177 C CA . ILE A 1 272 ? -5.791 7.380 -16.880 1.00 56.38 272 ILE A CA 1
ATOM 2178 C C . ILE A 1 272 ? -4.481 6.577 -16.988 1.00 56.38 272 ILE A C 1
ATOM 2180 O O . ILE A 1 272 ? -3.529 6.978 -17.657 1.00 56.38 272 ILE A O 1
ATOM 2184 N N . VAL A 1 273 ? -4.457 5.380 -16.396 1.00 48.56 273 VAL A N 1
ATOM 2185 C CA . VAL A 1 273 ? -3.289 4.484 -16.380 1.00 48.56 273 VAL A CA 1
ATOM 2186 C C . VAL A 1 273 ? -2.939 3.958 -17.778 1.00 48.56 273 VAL A C 1
ATOM 2188 O O . VAL A 1 273 ? -1.770 3.959 -18.171 1.00 48.56 273 VAL A O 1
ATOM 2191 N N . GLY A 1 274 ? -3.942 3.544 -18.558 1.00 59.94 274 GLY A N 1
ATOM 2192 C CA . GLY A 1 274 ? -3.752 3.093 -19.939 1.00 59.94 274 GLY A CA 1
ATOM 2193 C C . GLY A 1 274 ? -3.247 4.223 -20.838 1.00 59.94 274 GLY A C 1
ATOM 2194 O O . GLY A 1 274 ? -2.315 4.020 -21.617 1.00 59.94 274 GLY A O 1
ATOM 2195 N N . ALA A 1 275 ? -3.786 5.432 -20.662 1.00 69.69 275 ALA A N 1
ATOM 2196 C CA . ALA A 1 275 ? -3.383 6.627 -21.396 1.00 69.69 275 ALA A CA 1
ATOM 2197 C C . ALA A 1 275 ? -1.912 7.005 -21.142 1.00 69.69 275 ALA A C 1
ATOM 2199 O O . ALA A 1 275 ? -1.149 7.195 -22.093 1.00 69.69 275 ALA A O 1
ATOM 2200 N N . LYS A 1 276 ? -1.465 7.025 -19.877 1.00 66.19 276 LYS A N 1
ATOM 2201 C CA . LYS A 1 276 ? -0.056 7.306 -19.532 1.00 66.19 276 LYS A CA 1
ATOM 2202 C C . LYS A 1 276 ? 0.906 6.259 -20.094 1.00 66.19 276 LYS A C 1
ATOM 2204 O O . LYS A 1 276 ? 1.957 6.617 -20.630 1.00 66.19 276 LYS A O 1
ATOM 2209 N N . ARG A 1 277 ? 0.535 4.975 -20.037 1.00 67.38 277 ARG A N 1
ATOM 2210 C CA . ARG A 1 277 ? 1.320 3.876 -20.625 1.00 67.38 277 ARG A CA 1
ATOM 2211 C C . ARG A 1 277 ? 1.465 4.045 -22.140 1.00 67.38 277 ARG A C 1
ATOM 2213 O O . ARG A 1 277 ? 2.578 3.957 -22.651 1.00 67.38 277 ARG A O 1
ATOM 2220 N N . ILE A 1 278 ? 0.384 4.386 -22.843 1.00 79.38 278 ILE A N 1
ATOM 2221 C CA . ILE A 1 278 ? 0.416 4.695 -24.282 1.00 79.38 278 ILE A CA 1
ATOM 2222 C C . ILE A 1 278 ? 1.380 5.856 -24.571 1.00 79.38 278 ILE A C 1
ATOM 2224 O O . ILE A 1 278 ? 2.208 5.752 -25.474 1.00 79.38 278 ILE A O 1
ATOM 2228 N N . LEU A 1 279 ? 1.338 6.944 -23.794 1.00 78.62 279 LEU A N 1
ATOM 2229 C CA . LEU A 1 279 ? 2.247 8.084 -23.979 1.00 78.62 279 LEU A CA 1
ATOM 2230 C C . LEU A 1 279 ? 3.721 7.727 -23.738 1.00 78.62 279 LEU A C 1
ATOM 2232 O O . LEU A 1 279 ? 4.601 8.228 -24.444 1.00 78.62 279 LEU A O 1
ATOM 2236 N N . GLN A 1 280 ? 4.005 6.867 -22.762 1.00 70.19 280 GLN A N 1
ATOM 2237 C CA . GLN A 1 280 ? 5.358 6.390 -22.486 1.00 70.19 280 GLN A CA 1
ATOM 2238 C C . GLN A 1 280 ? 5.878 5.492 -23.615 1.00 70.19 280 GLN A C 1
ATOM 2240 O O . GLN A 1 280 ? 6.995 5.691 -24.096 1.00 70.19 280 GLN A O 1
ATOM 2245 N N . GLU A 1 281 ? 5.050 4.565 -24.092 1.00 77.69 281 GLU A N 1
ATOM 2246 C CA . GLU A 1 281 ? 5.389 3.650 -25.183 1.00 77.69 281 GLU A CA 1
ATOM 2247 C C . GLU A 1 281 ? 5.628 4.402 -26.503 1.00 77.69 281 GLU A C 1
ATOM 2249 O O . GLU A 1 281 ? 6.579 4.100 -27.224 1.00 77.69 281 GLU A O 1
ATOM 2254 N N . ARG A 1 282 ? 4.863 5.469 -26.785 1.00 82.69 282 ARG A N 1
ATOM 2255 C CA . ARG A 1 282 ? 5.139 6.373 -27.921 1.00 82.69 282 ARG A CA 1
ATOM 2256 C C . ARG A 1 282 ? 6.542 6.967 -27.862 1.00 82.69 282 ARG A C 1
ATOM 2258 O O . ARG A 1 282 ? 7.232 7.011 -28.879 1.00 82.69 282 ARG A O 1
ATOM 2265 N N . LYS A 1 283 ? 6.957 7.439 -26.681 1.00 71.94 283 LYS A N 1
ATOM 2266 C CA . LYS A 1 283 ? 8.280 8.049 -26.474 1.00 71.94 283 LYS A CA 1
ATOM 2267 C C . LYS A 1 283 ? 9.406 7.023 -26.588 1.00 71.94 283 LYS A C 1
ATOM 2269 O O . LYS A 1 283 ? 10.465 7.362 -27.106 1.00 71.94 283 LYS A O 1
ATOM 2274 N N . ALA A 1 284 ? 9.183 5.804 -26.100 1.00 66.75 284 ALA A N 1
ATOM 2275 C CA . ALA A 1 284 ? 10.195 4.754 -26.061 1.00 66.75 284 ALA A CA 1
ATOM 2276 C C . ALA A 1 284 ? 10.357 4.029 -27.407 1.00 66.75 284 ALA A C 1
ATOM 2278 O O . ALA A 1 284 ? 11.478 3.858 -27.879 1.00 66.75 284 ALA A O 1
ATOM 2279 N N . ASN A 1 285 ? 9.242 3.641 -28.032 1.00 71.94 285 ASN A N 1
ATOM 2280 C CA . ASN A 1 285 ? 9.216 2.684 -29.142 1.00 71.94 285 ASN A CA 1
ATOM 2281 C C . ASN A 1 285 ? 8.628 3.254 -30.445 1.00 71.94 285 ASN A C 1
ATOM 2283 O O . ASN A 1 285 ? 8.515 2.541 -31.439 1.00 71.94 285 ASN A O 1
ATOM 2287 N N . GLY A 1 286 ? 8.312 4.554 -30.483 1.00 70.56 286 GLY A N 1
ATOM 2288 C CA . GLY A 1 286 ? 7.907 5.252 -31.708 1.00 70.56 286 GLY A CA 1
ATOM 2289 C C . GLY A 1 286 ? 6.424 5.127 -32.071 1.00 70.56 286 GLY A C 1
ATOM 2290 O O . GLY A 1 286 ? 6.041 5.547 -33.162 1.00 70.56 286 GLY A O 1
ATOM 2291 N N . GLY A 1 287 ? 5.597 4.601 -31.163 1.00 79.12 287 GLY A N 1
ATOM 2292 C CA . GLY A 1 287 ? 4.139 4.537 -31.298 1.00 79.12 287 GLY A CA 1
ATOM 2293 C C . GLY A 1 287 ? 3.592 3.144 -31.611 1.00 79.12 287 GLY A C 1
ATOM 2294 O O . GLY A 1 287 ? 4.303 2.143 -31.556 1.00 79.12 287 GLY A O 1
ATOM 2295 N N . PHE A 1 288 ? 2.300 3.095 -31.929 1.00 82.12 288 PHE A N 1
ATOM 2296 C CA . PHE A 1 288 ? 1.531 1.874 -32.168 1.00 82.12 288 PHE A CA 1
ATOM 2297 C C . PHE A 1 288 ? 1.088 1.774 -33.630 1.00 82.12 288 PHE A C 1
ATOM 2299 O O . PHE A 1 288 ? 0.889 2.786 -34.306 1.00 82.12 288 PHE A O 1
ATOM 2306 N N . GLN A 1 289 ? 0.915 0.543 -34.117 1.00 80.56 289 GLN A N 1
ATOM 2307 C CA . GLN A 1 289 ? 0.517 0.253 -35.500 1.00 80.56 289 GLN A CA 1
ATOM 2308 C C . GLN A 1 289 ? -0.921 -0.265 -35.624 1.00 80.56 289 GLN A C 1
ATOM 2310 O O . GLN A 1 289 ? -1.478 -0.251 -36.720 1.00 80.56 289 GLN A O 1
ATOM 2315 N N . SER A 1 290 ? -1.526 -0.750 -34.534 1.00 83.50 290 SER A N 1
ATOM 2316 C CA . SER A 1 290 ? -2.899 -1.267 -34.549 1.00 83.50 290 SER A CA 1
ATOM 2317 C C . SER A 1 290 ? -3.543 -1.313 -33.161 1.00 83.50 290 SER A C 1
ATOM 2319 O O . SER A 1 290 ? -2.856 -1.365 -32.139 1.00 83.50 290 SER A O 1
ATOM 2321 N N . ALA A 1 291 ? -4.880 -1.363 -33.130 1.00 82.62 291 ALA A N 1
ATOM 2322 C CA . ALA A 1 291 ? -5.655 -1.508 -31.897 1.00 82.62 291 ALA A CA 1
ATOM 2323 C C . ALA A 1 291 ? -5.500 -2.901 -31.275 1.00 82.62 291 ALA A C 1
ATOM 2325 O O . ALA A 1 291 ? -5.605 -3.028 -30.060 1.00 82.62 291 ALA A O 1
ATOM 2326 N N . ASP A 1 292 ? -5.210 -3.928 -32.082 1.00 77.75 292 ASP A N 1
ATOM 2327 C CA . ASP A 1 292 ? -4.864 -5.264 -31.584 1.00 77.75 292 ASP A CA 1
ATOM 2328 C C . ASP A 1 292 ? -3.548 -5.229 -30.801 1.00 77.75 292 ASP A C 1
ATOM 2330 O O . ASP A 1 292 ? -3.499 -5.721 -29.681 1.00 77.75 292 ASP A O 1
ATOM 2334 N N . GLN A 1 293 ? -2.520 -4.552 -31.327 1.00 78.88 293 GLN A N 1
ATOM 2335 C CA . GLN A 1 293 ? -1.241 -4.379 -30.631 1.00 78.88 293 GLN A CA 1
ATOM 2336 C C . GLN A 1 293 ? -1.416 -3.631 -29.305 1.00 78.88 293 GLN A C 1
ATOM 2338 O O . GLN A 1 293 ? -0.881 -4.055 -28.284 1.00 78.88 293 GLN A O 1
ATOM 2343 N N . VAL A 1 294 ? -2.174 -2.530 -29.308 1.00 78.50 294 VAL A N 1
ATOM 2344 C CA . VAL A 1 294 ? -2.494 -1.784 -28.080 1.00 78.50 294 VAL A CA 1
ATOM 2345 C C . VAL A 1 294 ? -3.272 -2.662 -27.104 1.00 78.50 294 VAL A C 1
ATOM 2347 O O . VAL A 1 294 ? -2.971 -2.682 -25.916 1.00 78.50 294 VAL A O 1
ATOM 2350 N N . GLY A 1 295 ? -4.269 -3.388 -27.604 1.00 74.62 295 GLY A N 1
ATOM 2351 C CA . GLY A 1 295 ? -5.140 -4.235 -26.808 1.00 74.62 295 GLY A CA 1
ATOM 2352 C C . GLY A 1 295 ? -4.404 -5.388 -26.142 1.00 74.62 295 GLY A C 1
ATOM 2353 O O . GLY A 1 295 ? -4.558 -5.585 -24.944 1.00 74.62 295 GLY A O 1
ATOM 2354 N N . GLU A 1 296 ? -3.566 -6.109 -26.883 1.00 69.50 296 GLU A N 1
ATOM 2355 C CA . GLU A 1 296 ? -2.718 -7.172 -26.338 1.00 69.50 296 GLU A CA 1
ATOM 2356 C C . GLU A 1 296 ? -1.711 -6.623 -25.326 1.00 69.50 296 GLU A C 1
ATOM 2358 O O . GLU A 1 296 ? -1.535 -7.199 -24.253 1.00 69.50 296 GLU A O 1
ATOM 2363 N N . TRP A 1 297 ? -1.099 -5.475 -25.626 1.00 74.56 297 TRP A N 1
ATOM 2364 C CA . TRP A 1 297 ? -0.117 -4.836 -24.753 1.00 74.56 297 TRP A CA 1
ATOM 2365 C C . TRP A 1 297 ? -0.726 -4.310 -23.443 1.00 74.56 297 TRP A C 1
ATOM 2367 O O . TRP A 1 297 ? -0.116 -4.434 -22.382 1.00 74.56 297 TRP A O 1
ATOM 2377 N N . LEU A 1 298 ? -1.950 -3.776 -23.498 1.00 68.12 298 LEU A N 1
ATOM 2378 C CA . LEU A 1 298 ? -2.724 -3.347 -22.328 1.00 68.12 298 LEU A CA 1
ATOM 2379 C C . LEU A 1 298 ? -3.502 -4.492 -21.655 1.00 68.12 298 LEU A C 1
ATOM 2381 O O . LEU A 1 298 ? -4.126 -4.269 -20.620 1.00 68.12 298 LEU A O 1
ATOM 2385 N N . GLY A 1 299 ? -3.491 -5.705 -22.215 1.00 59.25 299 GLY A N 1
ATOM 2386 C CA . GLY A 1 299 ? -4.244 -6.844 -21.683 1.00 59.25 299 GLY A CA 1
ATOM 2387 C C . GLY A 1 299 ? -5.769 -6.691 -21.774 1.00 59.25 299 GLY A C 1
ATOM 2388 O O . GLY A 1 299 ? -6.498 -7.243 -20.948 1.00 59.25 299 GLY A O 1
ATOM 2389 N N . LEU A 1 300 ? -6.268 -5.942 -22.760 1.00 70.94 300 LEU A N 1
ATOM 2390 C CA . LEU A 1 300 ? -7.697 -5.744 -22.993 1.00 70.94 300 LEU A CA 1
ATOM 2391 C C . LEU A 1 300 ? -8.379 -7.053 -23.402 1.00 70.94 300 LEU A C 1
ATOM 2393 O O . LEU A 1 300 ? -7.858 -7.850 -24.185 1.00 70.94 300 LEU A O 1
ATOM 2397 N N . LYS A 1 301 ? -9.607 -7.266 -22.918 1.00 68.75 301 LYS A N 1
ATOM 2398 C CA . LYS A 1 301 ? -10.417 -8.420 -23.335 1.00 68.75 301 LYS A CA 1
ATOM 2399 C C . LYS A 1 301 ? -10.828 -8.266 -24.810 1.00 68.75 301 LYS A C 1
ATOM 2401 O O . LYS A 1 301 ? -11.079 -7.141 -25.244 1.00 68.75 301 LYS A O 1
ATOM 2406 N N . PRO A 1 302 ? -11.035 -9.359 -25.576 1.00 69.62 302 PRO A N 1
ATOM 2407 C CA . PRO A 1 302 ? -11.329 -9.284 -27.016 1.00 69.62 302 PRO A CA 1
ATOM 2408 C C . PRO A 1 302 ? -12.492 -8.352 -27.393 1.00 69.62 302 PRO A C 1
ATOM 2410 O O . PRO A 1 302 ? -12.448 -7.666 -28.410 1.00 69.62 302 PRO A O 1
ATOM 2413 N N . HIS A 1 303 ? -13.529 -8.273 -26.554 1.00 69.88 303 HIS A N 1
ATOM 2414 C CA . HIS A 1 303 ? -14.663 -7.375 -26.784 1.00 69.88 303 HIS A CA 1
ATOM 2415 C C . HIS A 1 303 ? -14.309 -5.887 -26.606 1.00 69.88 303 HIS A C 1
ATOM 2417 O O . HIS A 1 303 ? -14.893 -5.045 -27.283 1.00 69.88 303 HIS A O 1
ATOM 2423 N N . GLN A 1 304 ? -13.356 -5.557 -25.730 1.00 71.56 304 GLN A N 1
ATOM 2424 C CA . GLN A 1 304 ? -12.852 -4.194 -25.548 1.00 71.56 304 GLN A CA 1
ATOM 2425 C C . GLN A 1 304 ? -11.979 -3.794 -26.735 1.00 71.56 304 GLN A C 1
ATOM 2427 O O . GLN A 1 304 ? -12.176 -2.718 -27.281 1.00 71.56 304 GLN A O 1
ATOM 2432 N N . ILE A 1 305 ? -11.115 -4.697 -27.213 1.00 80.25 305 ILE A N 1
ATOM 2433 C CA . ILE A 1 305 ? -10.301 -4.485 -28.422 1.00 80.25 305 ILE A CA 1
ATOM 2434 C C . ILE A 1 305 ? -11.201 -4.229 -29.638 1.00 80.25 305 ILE A C 1
ATOM 2436 O O . ILE A 1 305 ? -10.960 -3.305 -30.410 1.00 80.25 305 ILE A O 1
ATOM 2440 N N . ASN A 1 306 ? -12.284 -4.995 -29.789 1.00 81.00 306 ASN A N 1
ATOM 2441 C CA . ASN A 1 306 ? -13.237 -4.793 -30.882 1.00 81.00 306 ASN A CA 1
ATOM 2442 C C . ASN A 1 306 ? -13.955 -3.438 -30.812 1.00 81.00 306 ASN A C 1
ATOM 2444 O O . ASN A 1 306 ? -14.184 -2.831 -31.853 1.00 81.00 306 ASN A O 1
ATOM 2448 N N . LYS A 1 307 ? -14.290 -2.942 -29.613 1.00 78.50 307 LYS A N 1
ATOM 2449 C CA . LYS A 1 307 ? -14.832 -1.582 -29.447 1.00 78.50 307 LYS A CA 1
ATOM 2450 C C . LYS A 1 307 ? -13.773 -0.517 -29.731 1.00 78.50 307 LYS A C 1
ATOM 2452 O O . LYS A 1 307 ? -14.065 0.456 -30.416 1.00 78.50 307 LYS A O 1
ATOM 2457 N N . LEU A 1 308 ? -12.544 -0.746 -29.273 1.00 82.38 308 LEU A N 1
ATOM 2458 C CA . LEU A 1 308 ? -11.408 0.138 -29.498 1.00 82.38 308 LEU A CA 1
ATOM 2459 C C . LEU A 1 308 ? -11.119 0.325 -30.990 1.00 82.38 308 LEU A C 1
ATOM 2461 O O . LEU A 1 308 ? -10.897 1.445 -31.425 1.00 82.38 308 LEU A O 1
ATOM 2465 N N . LYS A 1 309 ? -11.202 -0.741 -31.796 1.00 84.06 309 LYS A N 1
ATOM 2466 C CA . LYS A 1 309 ? -11.023 -0.685 -33.261 1.00 84.06 309 LYS A CA 1
ATOM 2467 C C . LYS A 1 309 ? -11.945 0.310 -33.962 1.00 84.06 309 LYS A C 1
ATOM 2469 O O . LYS A 1 309 ? -11.555 0.857 -34.986 1.00 84.06 309 LYS A O 1
ATOM 2474 N N . ASN A 1 310 ? -13.141 0.540 -33.424 1.00 83.69 310 ASN A N 1
ATOM 2475 C CA . ASN A 1 310 ? -14.101 1.469 -34.016 1.00 83.69 310 ASN A CA 1
ATOM 2476 C C . ASN A 1 310 ? -13.789 2.933 -33.668 1.00 83.69 310 ASN A C 1
ATOM 2478 O O . ASN A 1 310 ? -14.239 3.825 -34.376 1.00 83.69 310 ASN A O 1
ATOM 2482 N N . GLN A 1 311 ? -13.004 3.169 -32.612 1.00 81.44 311 GLN A N 1
ATOM 2483 C CA . GLN A 1 311 ? -12.709 4.497 -32.065 1.00 81.44 311 GLN A CA 1
ATOM 2484 C C . GLN A 1 311 ? -11.215 4.852 -32.116 1.00 81.44 311 GLN A C 1
ATOM 2486 O O . GLN A 1 311 ? -10.817 5.909 -31.636 1.00 81.44 311 GLN A O 1
ATOM 2491 N N . ALA A 1 312 ? -10.377 3.989 -32.696 1.00 85.19 312 ALA A N 1
ATOM 2492 C CA . ALA A 1 312 ? -8.927 4.143 -32.747 1.00 85.19 312 ALA A CA 1
ATOM 2493 C C . ALA A 1 312 ? -8.424 4.306 -34.184 1.00 85.19 312 ALA A C 1
ATOM 2495 O O . ALA A 1 312 ? -8.756 3.517 -35.069 1.00 85.19 312 ALA A O 1
ATOM 2496 N N . THR A 1 313 ? -7.536 5.274 -34.398 1.00 85.12 313 THR A N 1
ATOM 2497 C CA . THR A 1 313 ? -6.684 5.355 -35.592 1.00 85.12 313 THR A CA 1
ATOM 2498 C C . THR A 1 313 ? -5.211 5.365 -35.206 1.00 85.12 313 THR A C 1
ATOM 2500 O O . THR A 1 313 ? -4.849 5.610 -34.058 1.00 85.12 313 THR A O 1
ATOM 2503 N N . PHE A 1 314 ? -4.354 5.043 -36.172 1.00 82.88 314 PHE A N 1
ATOM 2504 C CA . PHE A 1 314 ? -2.907 4.960 -35.993 1.00 82.88 314 PHE A CA 1
ATOM 2505 C C . PHE A 1 314 ? -2.265 5.732 -37.141 1.00 82.88 314 PHE A C 1
ATOM 2507 O O . PHE A 1 314 ? -1.983 5.172 -38.202 1.00 82.88 314 PHE A O 1
ATOM 2514 N N . GLY A 1 315 ? -2.120 7.048 -36.970 1.00 69.12 315 GLY A N 1
ATOM 2515 C CA . GLY A 1 315 ? -1.462 7.901 -37.954 1.00 69.12 315 GLY A CA 1
ATOM 2516 C C . GLY A 1 315 ? 0.007 7.507 -38.133 1.00 69.12 315 GLY A C 1
ATOM 2517 O O . GLY A 1 315 ? 0.643 6.993 -37.207 1.00 69.12 315 GLY A O 1
ATOM 2518 N N . LEU A 1 316 ? 0.560 7.734 -39.332 1.00 55.19 316 LEU A N 1
ATOM 2519 C CA . LEU A 1 316 ? 1.979 7.484 -39.618 1.00 55.19 316 LEU A CA 1
ATOM 2520 C C . LEU A 1 316 ? 2.866 8.257 -38.618 1.00 55.19 316 LEU A C 1
ATOM 2522 O O . LEU A 1 316 ? 2.631 9.449 -38.402 1.00 55.19 316 LEU A O 1
ATOM 2526 N N . PRO A 1 317 ? 3.891 7.617 -38.023 1.00 48.59 317 PRO A N 1
ATOM 2527 C CA . PRO A 1 317 ? 4.738 8.256 -37.023 1.00 48.59 317 PRO A CA 1
ATOM 2528 C C . PRO A 1 317 ? 5.448 9.490 -37.609 1.00 48.59 317 PRO A C 1
ATOM 2530 O O . PRO A 1 317 ? 5.843 9.470 -38.782 1.00 48.59 317 PRO A O 1
ATOM 2533 N N . PRO A 1 318 ? 5.659 10.565 -36.821 1.00 45.16 318 PRO A N 1
ATOM 2534 C CA . PRO A 1 318 ? 6.448 11.704 -37.272 1.00 45.16 318 PRO A CA 1
ATOM 2535 C C . PRO A 1 318 ? 7.853 11.212 -37.638 1.00 45.16 318 PRO A C 1
ATOM 2537 O O . PRO A 1 318 ? 8.514 10.536 -36.851 1.00 45.16 318 PRO A O 1
ATOM 2540 N N . ALA A 1 319 ? 8.274 11.505 -38.871 1.00 46.25 319 ALA A N 1
ATOM 2541 C CA . ALA A 1 319 ? 9.471 10.958 -39.497 1.00 46.25 319 ALA A CA 1
ATOM 2542 C C . ALA A 1 319 ? 10.689 10.970 -38.556 1.00 46.25 319 ALA A C 1
ATOM 2544 O O . ALA A 1 319 ? 11.192 12.029 -38.171 1.00 46.25 319 ALA A O 1
ATOM 2545 N N . ALA A 1 320 ? 11.194 9.779 -38.223 1.00 45.50 320 ALA A N 1
ATOM 2546 C CA . ALA A 1 320 ? 12.459 9.627 -37.521 1.00 45.50 320 ALA A CA 1
ATOM 2547 C C . ALA A 1 320 ? 13.563 10.346 -38.314 1.00 45.50 320 ALA A C 1
ATOM 2549 O O . ALA A 1 320 ? 13.748 10.097 -39.511 1.00 45.50 320 ALA A O 1
ATOM 2550 N N . LYS A 1 321 ? 14.297 11.250 -37.653 1.00 44.84 321 LYS A N 1
ATOM 2551 C CA . LYS A 1 321 ? 15.472 11.920 -38.223 1.00 44.84 321 LYS A CA 1
ATOM 2552 C C . LYS A 1 321 ? 16.457 10.851 -38.701 1.00 44.84 321 LYS A C 1
ATOM 2554 O O . LYS A 1 321 ? 17.146 10.234 -37.893 1.00 44.84 321 LYS A O 1
ATOM 2559 N N . ARG A 1 322 ? 16.532 10.639 -40.019 1.00 38.56 322 ARG A N 1
ATOM 2560 C CA . ARG A 1 322 ? 17.589 9.845 -40.652 1.00 38.56 322 ARG A CA 1
ATOM 2561 C C . ARG A 1 322 ? 18.923 10.496 -40.299 1.00 38.56 322 ARG A C 1
ATOM 2563 O O . ARG A 1 322 ? 19.200 11.614 -40.726 1.00 38.56 322 ARG A O 1
ATOM 2570 N N . GLY A 1 323 ? 19.717 9.817 -39.476 1.00 40.31 323 GLY A N 1
ATOM 2571 C CA . GLY A 1 323 ? 21.084 10.224 -39.189 1.00 40.31 323 GLY A CA 1
ATOM 2572 C C . GLY A 1 323 ? 21.881 10.288 -40.489 1.00 40.31 323 GLY A C 1
ATOM 2573 O O . GLY A 1 323 ? 21.917 9.321 -41.248 1.00 40.31 323 GLY A O 1
ATOM 2574 N N . ASN A 1 324 ? 22.496 11.442 -40.742 1.00 42.44 324 ASN A N 1
ATOM 2575 C CA . ASN A 1 324 ? 23.482 11.648 -41.796 1.00 42.44 324 ASN A CA 1
ATOM 2576 C C . ASN A 1 324 ? 24.667 10.688 -41.596 1.00 42.44 324 ASN A C 1
ATOM 2578 O O . ASN A 1 324 ? 25.631 11.017 -40.905 1.00 42.44 324 ASN A O 1
ATOM 2582 N N . GLY A 1 325 ? 24.622 9.517 -42.227 1.00 39.47 325 GLY A N 1
ATOM 2583 C CA . GLY A 1 325 ? 25.819 8.742 -42.529 1.00 39.47 325 GLY A CA 1
ATOM 2584 C C . GLY A 1 325 ? 26.508 9.377 -43.731 1.00 39.47 325 GLY A C 1
ATOM 2585 O O . GLY A 1 325 ? 26.040 9.229 -44.857 1.00 39.47 325 GLY A O 1
ATOM 2586 N N . ARG A 1 326 ? 27.589 10.131 -43.503 1.00 44.47 326 ARG A N 1
ATOM 2587 C CA . ARG A 1 326 ? 28.484 10.544 -44.590 1.00 44.47 326 ARG A CA 1
ATOM 2588 C C . ARG A 1 326 ? 29.239 9.313 -45.093 1.00 44.47 326 ARG A C 1
ATOM 2590 O O . ARG A 1 326 ? 29.921 8.652 -44.316 1.00 44.47 326 ARG A O 1
ATOM 2597 N N . MET A 1 327 ? 29.082 9.059 -46.392 1.00 40.53 327 MET A N 1
ATOM 2598 C CA . MET A 1 327 ? 29.970 8.273 -47.249 1.00 40.53 327 MET A CA 1
ATOM 2599 C C . MET A 1 327 ? 31.437 8.535 -46.902 1.00 40.53 327 MET A C 1
ATOM 2601 O O . MET A 1 327 ? 31.869 9.688 -46.872 1.00 40.53 327 MET A O 1
ATOM 2605 N N . VAL A 1 328 ? 32.190 7.462 -46.681 1.00 48.19 328 VAL A N 1
ATOM 2606 C CA . VAL A 1 328 ? 33.631 7.454 -46.923 1.00 48.19 328 VAL A CA 1
ATOM 2607 C C . VAL A 1 328 ? 33.778 6.731 -48.254 1.00 48.19 328 VAL A C 1
ATOM 2609 O O . VAL A 1 328 ? 33.502 5.534 -48.330 1.00 48.19 328 VAL A O 1
ATOM 2612 N N . ASP A 1 329 ? 34.072 7.491 -49.307 1.00 55.41 329 ASP A N 1
ATOM 2613 C CA . ASP A 1 329 ? 34.405 6.926 -50.610 1.00 55.41 329 ASP A CA 1
ATOM 2614 C C . ASP A 1 329 ? 35.724 6.141 -50.526 1.00 55.41 329 ASP A C 1
ATOM 2616 O O . ASP A 1 329 ? 36.584 6.424 -49.687 1.00 55.41 329 ASP A O 1
ATOM 2620 N N . TYR A 1 330 ? 35.775 5.120 -51.381 1.00 63.84 330 TYR A N 1
ATOM 2621 C CA . TYR A 1 330 ? 36.699 3.985 -51.456 1.00 63.84 330 TYR A CA 1
ATOM 2622 C C . TYR A 1 330 ? 38.192 4.313 -51.572 1.00 63.84 330 TYR A C 1
ATOM 2624 O O . TYR A 1 330 ? 38.537 5.283 -52.287 1.00 63.84 330 TYR A O 1
#

InterPro domains:
  IPR010994 RuvA domain 2-like [SSF47781] (250-318)
  IPR025640 GYF domain 2 [PF14237] (154-197)
  IPR051675 Endonuclease/exonuclease/phosphatase family domain-containing protein 1 [PTHR21180] (238-314)
  IPR060575 SAM-like, helix-hairpin-helix tandem [PF12836] (253-311)

pLDDT: mean 73.89, std 18.53, range [29.08, 95.56]

Radius of gyration: 28.24 Å; chains: 1; bounding box: 69×63×95 Å

Secondary structure (DSSP, 8-state):
------HHHHHHHHHTT-BTTEEETTTB--HHHHHHHHHHS---TTS-EEEEEE--TTS-SSSEEEEESSEEEEE-SSS--EEEEEHHHHHHSPEEEETTTEEEETTTEEEE-TTTHHHHHHHHHHHHHHHHHHHHHHHHTT-----------EEEEETTEEEEEE-HHHHHHHHHTTSS-TTT-EEEETT-SS-EEGGGSHHHHHTTS---PPPPPPPPP--------------------------------EETTT--HHHHHTSTT--HHHHHHHHHHHHHH---S-HHHHHHHHT--HHHHHHHHHHEE-PPPP------------

Organism: NCBI:txid2292705

Foldseek 3Di:
DDDPPDLVVLLVLLVVLDDPQKDAVVVDDPPQLVVLQVVQAPDDLLWAFGMWRQQDPVSRNNFGWTDTPFFIWTQHPVDSDTDTDGLVLQLVWDWDDDPQFWIDTHDPDIHGHHPCCVSVSVSSVVVSVVSVVSVVVCVVVVVDDDPPPPQFQKWKDAPNDIDTRDGLVVVLVCVVVPVDDQQGMWMDTPPDPDTHRQCVDPSSVVSVDDPPDPPDDDDDDPDDDDDDDDDDDDDDDDDDDDDDDDDDDDQDAAALLDHALVSQCVAQPQHSSLSVVSVVCCVVPVHDDALVVSCVSSVHDPVSSVSSRSRYDHDDGDDDPDPDPDDDDD

Sequence (330 aa):
MSIDLYPEHFTEICKKYLGRGYFVAEEHIPPDRLENAYVTFPIPRDVYVIALIDTSFFGNGKSGLAITDNGLYWRNSLQRDQAHISWGNFTLNKISQTGMHMIVIGQDNYIHVPNRIERAFQLLQDIQNLILQKIKLDYDAGVLEYDEPESEEWMVAVAGQQYGPFEINIIQELVQIRQIRPETAHVWKSGMPEWVEFLKQPEMAALVAPSVQPPPMPPPLPTNQFFIPPAASTATPFQETWDTTVADGVDTPVDFNQATEEQLQELPGIGIVGAKRILQERKANGGFQSADQVGEWLGLKPHQINKLKNQATFGLPPAAKRGNGRMVDY